Protein AF-A0A259S007-F1 (afdb_monomer_lite)

Foldseek 3Di:
D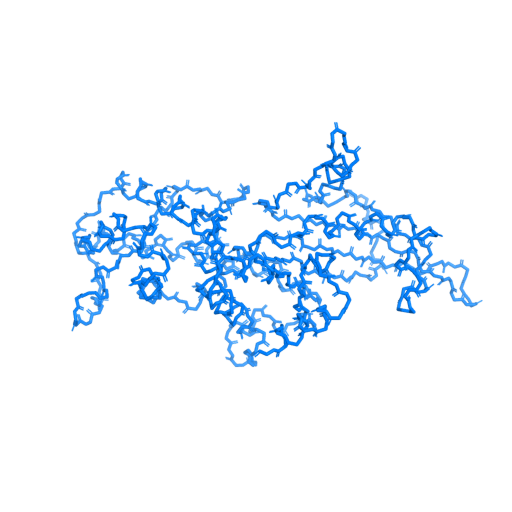PPDPPPPAAEAEEEEEEFQPLQRLVVLLVVQVCQQVVVPHPPCVPPVNVQFDHKDWDPPDPFARDSVQQVCQCPDVVHHGRDDDLAKGKTKIKTFTHDDPPDPGTHIHIYIYIYGYVLLLLLLLLLVDALLRVLVVVCVVCVDPPNCVLCVPLNVVLLPADQQAADDLVVLLVSLLVLLVSLVVCCDPPNNFGNRPPSCSVRVHDPRDRSPQGADRRNNLVVPPDDRPPDHPPRGNNNSNRVSSVCCSPPPSVVVLLVRQCPHQAYEYRYACVSQVNSHDVRNVRVVVSVCSSCVLVVDDPPDVSVVSNVHHHPYYHYDYHPCVVDDPVCSVVVVVVVVD

Structure (mmCIF, N/CA/C/O backbone):
data_AF-A0A259S007-F1
#
_entry.id   AF-A0A259S007-F1
#
loop_
_atom_site.group_PDB
_atom_site.id
_atom_site.type_symbol
_atom_site.label_atom_id
_atom_site.label_alt_id
_atom_site.label_comp_id
_atom_site.label_asym_id
_atom_site.label_entity_id
_atom_site.label_seq_id
_atom_site.pdbx_PDB_ins_code
_atom_site.Cartn_x
_atom_site.Cartn_y
_atom_site.Cartn_z
_atom_site.occupancy
_atom_site.B_iso_or_equiv
_atom_site.auth_seq_id
_atom_site.auth_comp_id
_atom_site.auth_asym_id
_atom_site.auth_atom_id
_atom_site.pdbx_PDB_model_num
ATOM 1 N N . MET A 1 1 ? -13.936 9.090 -33.745 1.00 35.69 1 MET A N 1
ATOM 2 C CA . MET A 1 1 ? -12.892 8.508 -32.873 1.00 35.69 1 MET A CA 1
ATOM 3 C C . MET A 1 1 ? -11.961 7.694 -33.750 1.00 35.69 1 MET A C 1
ATOM 5 O O . MET A 1 1 ? -12.383 6.665 -34.260 1.00 35.69 1 MET A O 1
ATOM 9 N N . SER A 1 2 ? -10.751 8.191 -34.014 1.00 24.61 2 SER A N 1
ATOM 10 C CA . SER A 1 2 ? -9.738 7.420 -34.743 1.00 24.61 2 SER A CA 1
ATOM 11 C C . SER A 1 2 ? -9.446 6.127 -33.975 1.00 24.61 2 SER A C 1
ATOM 13 O O . SER A 1 2 ? -9.324 6.188 -32.748 1.00 24.61 2 SER A O 1
ATOM 15 N N . PRO A 1 3 ? -9.357 4.962 -34.637 1.00 29.16 3 PRO A N 1
ATOM 16 C CA . PRO A 1 3 ? -8.972 3.735 -33.955 1.00 29.16 3 PRO A CA 1
ATOM 17 C C . PRO A 1 3 ? -7.596 3.941 -33.310 1.00 29.16 3 PRO A C 1
ATOM 19 O O . PRO A 1 3 ? -6.678 4.454 -33.953 1.00 29.16 3 PRO A O 1
ATOM 22 N N . LEU A 1 4 ? -7.460 3.578 -32.029 1.00 37.53 4 LEU A N 1
ATOM 23 C CA . LEU A 1 4 ? -6.172 3.609 -31.333 1.00 37.53 4 LEU A CA 1
ATOM 24 C C . LEU A 1 4 ? -5.150 2.816 -32.178 1.00 37.53 4 LEU A C 1
ATOM 26 O O . LEU A 1 4 ? -5.458 1.680 -32.551 1.00 37.53 4 LEU A O 1
ATOM 30 N N . PRO A 1 5 ? -3.952 3.353 -32.481 1.00 43.72 5 PRO A N 1
ATOM 31 C CA . PRO A 1 5 ? -3.016 2.780 -33.464 1.00 43.72 5 PRO A CA 1
ATOM 32 C C . PRO A 1 5 ? -2.430 1.392 -33.119 1.00 43.72 5 PRO A C 1
ATOM 34 O O . PRO A 1 5 ? -1.509 0.919 -33.782 1.00 43.72 5 PRO A O 1
ATOM 37 N N . PHE A 1 6 ? -2.948 0.715 -32.092 1.00 48.47 6 PHE A N 1
ATOM 38 C CA . PHE A 1 6 ? -2.302 -0.409 -31.416 1.00 48.47 6 PHE A CA 1
ATOM 39 C C . PHE A 1 6 ? -3.171 -1.658 -31.276 1.00 48.47 6 PHE A C 1
ATOM 41 O O . PHE A 1 6 ? -2.803 -2.555 -30.522 1.00 48.47 6 PHE A O 1
ATOM 48 N N . ALA A 1 7 ? -4.273 -1.767 -32.025 1.00 46.22 7 ALA A N 1
ATOM 49 C CA . ALA A 1 7 ? -5.196 -2.908 -31.957 1.00 46.22 7 ALA A CA 1
ATOM 50 C C . ALA A 1 7 ? -4.529 -4.302 -32.118 1.00 46.22 7 ALA A C 1
ATOM 52 O O . ALA A 1 7 ? -5.131 -5.301 -31.742 1.00 46.22 7 ALA A O 1
ATOM 53 N N . ASN A 1 8 ? -3.277 -4.376 -32.603 1.00 55.75 8 ASN A N 1
ATOM 54 C CA . ASN A 1 8 ? -2.533 -5.624 -32.825 1.00 55.75 8 ASN A CA 1
ATOM 55 C C . ASN A 1 8 ? -1.243 -5.800 -31.985 1.00 55.75 8 ASN A C 1
ATOM 57 O O . ASN A 1 8 ? -0.541 -6.801 -32.162 1.00 55.75 8 ASN A O 1
ATOM 61 N N . ALA A 1 9 ? -0.870 -4.866 -31.099 1.00 71.81 9 ALA A N 1
ATOM 62 C CA . ALA A 1 9 ? 0.340 -5.017 -30.279 1.00 71.81 9 ALA A CA 1
ATOM 63 C C . ALA A 1 9 ? 0.037 -5.800 -28.990 1.00 71.81 9 ALA A C 1
ATOM 65 O O . ALA A 1 9 ? -0.874 -5.461 -28.243 1.00 71.81 9 ALA A O 1
ATOM 66 N N . LYS A 1 10 ? 0.813 -6.857 -28.706 1.00 87.00 10 LYS A N 1
ATOM 67 C CA . LYS A 1 10 ? 0.650 -7.630 -27.464 1.00 87.00 10 LYS A CA 1
ATOM 68 C C . LYS A 1 10 ? 1.147 -6.802 -26.276 1.00 87.00 10 LYS A C 1
ATOM 70 O O . LYS A 1 10 ? 2.338 -6.481 -26.226 1.00 87.00 10 LYS A O 1
ATOM 75 N N . THR A 1 11 ? 0.242 -6.525 -25.345 1.00 90.19 11 THR A N 1
ATOM 76 C CA . THR A 1 11 ? 0.510 -5.814 -24.091 1.00 90.19 11 THR A CA 1
ATOM 77 C C . THR A 1 11 ? 0.786 -6.798 -22.959 1.00 90.19 11 THR A C 1
ATOM 79 O O . THR A 1 11 ? 0.071 -7.791 -22.829 1.00 90.19 11 THR A O 1
ATOM 82 N N . THR A 1 12 ? 1.812 -6.511 -22.161 1.00 91.75 12 THR A N 1
ATOM 83 C CA . THR A 1 12 ? 2.094 -7.162 -20.879 1.00 91.75 12 THR A CA 1
ATOM 84 C C . THR A 1 12 ? 1.902 -6.133 -19.770 1.00 91.75 12 THR A C 1
ATOM 86 O O . THR A 1 12 ? 2.540 -5.081 -19.801 1.00 91.75 12 THR A O 1
ATOM 89 N N . ARG A 1 13 ? 1.044 -6.432 -18.795 1.00 92.31 13 ARG A N 1
ATOM 90 C CA . ARG A 1 13 ? 0.733 -5.552 -17.662 1.00 92.31 13 ARG A CA 1
ATOM 91 C C . ARG A 1 13 ? 1.416 -6.045 -16.399 1.00 92.31 13 ARG A C 1
ATOM 93 O O . ARG A 1 13 ? 1.216 -7.188 -15.999 1.00 92.31 13 ARG A O 1
ATOM 100 N N . ILE A 1 14 ? 2.211 -5.195 -15.771 1.00 94.19 14 ILE A N 1
ATOM 101 C CA . ILE A 1 14 ? 2.992 -5.532 -14.584 1.00 94.19 14 ILE A CA 1
ATOM 102 C C . ILE A 1 14 ? 2.588 -4.572 -13.475 1.00 94.19 14 ILE A C 1
ATOM 104 O O . ILE A 1 14 ? 2.799 -3.371 -13.605 1.00 94.19 14 ILE A O 1
ATOM 108 N N . GLY A 1 15 ? 2.008 -5.088 -12.395 1.00 93.56 15 GLY A N 1
ATOM 109 C CA . GLY A 1 15 ? 1.787 -4.292 -11.193 1.00 93.56 15 GLY A CA 1
ATOM 110 C C . GLY A 1 15 ? 3.119 -4.036 -10.509 1.00 93.56 15 GLY A C 1
ATOM 111 O O . GLY A 1 15 ? 3.911 -4.963 -10.343 1.00 93.56 15 GLY A O 1
ATOM 112 N N . ILE A 1 16 ? 3.375 -2.794 -10.122 1.00 94.62 16 ILE A N 1
ATOM 113 C CA . ILE A 1 16 ? 4.522 -2.416 -9.308 1.00 94.62 16 ILE A CA 1
ATOM 114 C C . ILE A 1 16 ? 3.991 -1.733 -8.060 1.00 94.62 16 ILE A C 1
ATOM 116 O O . ILE A 1 16 ? 3.262 -0.743 -8.108 1.00 94.62 16 ILE A O 1
ATOM 120 N N . THR A 1 17 ? 4.377 -2.286 -6.924 1.00 92.12 17 THR A N 1
ATOM 121 C CA . THR A 1 17 ? 4.012 -1.788 -5.606 1.00 92.12 17 THR A CA 1
ATOM 122 C C . THR A 1 17 ? 5.196 -1.946 -4.665 1.00 92.12 17 THR A C 1
ATOM 124 O O . THR A 1 17 ? 6.174 -2.613 -5.007 1.00 92.12 17 THR A O 1
ATOM 127 N N . GLY A 1 18 ? 5.140 -1.339 -3.487 1.00 86.50 18 GLY A N 1
ATOM 128 C CA . GLY A 1 18 ? 6.182 -1.542 -2.493 1.00 86.50 18 GLY A CA 1
ATOM 129 C C . GLY A 1 18 ? 5.757 -1.130 -1.098 1.00 86.50 18 GLY A C 1
ATOM 130 O O . GLY A 1 18 ? 5.023 -0.157 -0.941 1.00 86.50 18 GLY A O 1
ATOM 131 N N . LEU A 1 19 ? 6.229 -1.876 -0.104 1.00 78.44 19 LEU A N 1
ATOM 132 C CA . LEU A 1 19 ? 6.028 -1.558 1.307 1.00 78.44 19 LEU A CA 1
ATOM 133 C C . LEU A 1 19 ? 7.038 -0.478 1.726 1.00 78.44 19 LEU A C 1
ATOM 135 O O . LEU A 1 19 ? 8.194 -0.538 1.316 1.00 78.44 19 LEU A O 1
ATOM 139 N N . SER A 1 20 ? 6.610 0.505 2.521 1.00 63.34 20 SER A N 1
ATOM 140 C CA . SER A 1 20 ? 7.494 1.452 3.230 1.00 63.34 20 SER A CA 1
ATOM 141 C C . SER A 1 20 ? 8.579 2.129 2.368 1.00 63.34 20 SER A C 1
ATOM 143 O O . SER A 1 20 ? 9.763 1.857 2.519 1.00 63.34 20 SER A O 1
ATOM 145 N N . GLN A 1 21 ? 8.199 3.037 1.458 1.00 74.69 21 GLN A N 1
ATOM 146 C CA . GLN A 1 21 ? 9.155 3.845 0.664 1.00 74.69 21 GLN A CA 1
ATOM 147 C C . GLN A 1 21 ? 10.252 3.025 -0.064 1.00 74.69 21 GLN A C 1
ATOM 149 O O . GLN A 1 21 ? 11.406 3.452 -0.187 1.00 74.69 21 GLN A O 1
ATOM 154 N N . ALA A 1 22 ? 9.889 1.866 -0.619 1.00 82.19 22 ALA A N 1
ATOM 155 C CA . ALA A 1 22 ? 10.806 0.954 -1.314 1.00 82.19 22 ALA A CA 1
ATOM 156 C C . ALA A 1 22 ? 11.361 1.456 -2.673 1.00 82.19 22 ALA A C 1
ATOM 158 O O . ALA A 1 22 ? 11.805 0.664 -3.495 1.00 82.19 22 ALA A O 1
ATOM 159 N N . GLY A 1 23 ? 11.328 2.761 -2.969 1.00 88.62 23 GLY A N 1
ATOM 160 C CA . GLY A 1 23 ? 11.978 3.317 -4.169 1.00 88.62 23 GLY A CA 1
ATOM 161 C C . GLY A 1 23 ? 11.265 3.034 -5.499 1.00 88.62 23 GLY A C 1
ATOM 162 O O . GLY A 1 23 ? 11.887 3.042 -6.560 1.00 88.62 23 GLY A O 1
ATOM 163 N N . LYS A 1 24 ? 9.952 2.804 -5.465 1.00 93.31 24 LYS A N 1
ATOM 164 C CA . LYS A 1 24 ? 9.125 2.485 -6.638 1.00 93.31 24 LYS A CA 1
ATOM 165 C C . LYS A 1 24 ? 9.189 3.531 -7.760 1.00 93.31 24 LYS A C 1
ATOM 167 O O . LYS A 1 24 ? 9.463 3.168 -8.902 1.00 93.31 24 LYS A O 1
ATOM 172 N N . SER A 1 25 ? 9.017 4.815 -7.438 1.00 92.81 25 SER A N 1
ATOM 173 C CA . SER A 1 25 ? 9.115 5.914 -8.413 1.00 92.81 25 SER A CA 1
ATOM 174 C C . SER A 1 25 ? 10.495 5.963 -9.077 1.00 92.81 25 SER A C 1
ATOM 176 O O . SER A 1 25 ? 10.600 6.155 -10.289 1.00 92.81 25 SER A O 1
ATOM 178 N N . THR A 1 26 ? 11.558 5.716 -8.304 1.00 93.44 26 THR A N 1
ATOM 179 C CA . THR A 1 26 ? 12.937 5.631 -8.805 1.00 93.44 26 THR A CA 1
ATOM 180 C C . THR A 1 26 ? 13.111 4.451 -9.758 1.00 93.44 26 THR A C 1
ATOM 182 O O . THR A 1 26 ? 13.681 4.618 -10.836 1.00 93.44 26 THR A O 1
ATOM 185 N N . LEU A 1 27 ? 12.588 3.271 -9.406 1.00 93.69 27 LEU A N 1
ATOM 186 C CA . LEU A 1 27 ? 12.652 2.081 -10.256 1.00 93.69 27 LEU A CA 1
ATOM 187 C C . LEU A 1 27 ? 11.966 2.320 -11.605 1.00 93.69 27 LEU A C 1
ATOM 189 O O . LEU A 1 27 ? 12.559 2.046 -12.646 1.00 93.69 27 LEU A O 1
ATOM 193 N N . ILE A 1 28 ? 10.737 2.843 -11.598 1.00 94.75 28 ILE A N 1
ATOM 194 C CA . ILE A 1 28 ? 9.964 3.075 -12.826 1.00 94.75 28 ILE A CA 1
ATOM 195 C C . ILE A 1 28 ? 10.655 4.119 -13.705 1.00 94.75 28 ILE A C 1
ATOM 197 O O . ILE A 1 28 ? 10.856 3.872 -14.894 1.00 94.75 28 ILE A O 1
ATOM 201 N N . THR A 1 29 ? 11.100 5.232 -13.113 1.00 95.06 29 THR A N 1
ATOM 202 C CA . THR A 1 29 ? 11.891 6.260 -13.810 1.00 95.06 29 THR A CA 1
ATOM 203 C C . THR A 1 29 ? 13.138 5.654 -14.459 1.00 95.06 29 THR A C 1
ATOM 205 O O . THR A 1 29 ? 13.400 5.885 -15.639 1.00 95.06 29 THR A O 1
ATOM 208 N N . SER A 1 30 ? 13.878 4.822 -13.722 1.00 92.06 30 SER A N 1
ATOM 209 C CA . SER A 1 30 ? 15.082 4.152 -14.222 1.00 92.06 30 SER A CA 1
ATOM 210 C C . SER A 1 30 ? 14.779 3.183 -15.372 1.00 92.06 30 SER A C 1
ATOM 212 O O . SER A 1 30 ? 15.465 3.213 -16.394 1.00 92.06 30 SER A O 1
ATOM 214 N N . ILE A 1 31 ? 13.718 2.371 -15.264 1.00 92.44 31 ILE A N 1
ATOM 215 C CA . ILE A 1 31 ? 13.294 1.446 -16.328 1.00 92.44 31 ILE A CA 1
ATOM 216 C C . ILE A 1 31 ? 12.953 2.212 -17.608 1.00 92.44 31 ILE A C 1
ATOM 218 O O . ILE A 1 31 ? 13.434 1.840 -18.680 1.00 92.44 31 ILE A O 1
ATOM 222 N N . ILE A 1 32 ? 12.155 3.281 -17.507 1.00 93.12 32 ILE A N 1
ATOM 223 C CA . ILE A 1 32 ? 11.801 4.119 -18.661 1.00 93.12 32 ILE A CA 1
ATOM 224 C C . ILE A 1 32 ? 13.078 4.683 -19.289 1.00 93.12 32 ILE A C 1
ATOM 226 O O . ILE A 1 32 ? 13.319 4.462 -20.476 1.00 93.12 32 ILE A O 1
ATOM 230 N N . ASN A 1 33 ? 13.948 5.299 -18.483 1.00 92.19 33 ASN A N 1
ATOM 231 C CA . ASN A 1 33 ? 15.194 5.894 -18.959 1.00 92.19 33 ASN A CA 1
ATOM 232 C C . ASN A 1 33 ? 16.110 4.871 -19.659 1.00 92.19 33 ASN A C 1
ATOM 234 O O . ASN A 1 33 ? 16.652 5.155 -20.729 1.00 92.19 33 ASN A O 1
ATOM 238 N N . HIS A 1 34 ? 16.269 3.667 -19.100 1.00 89.44 34 HIS A N 1
ATOM 239 C CA . HIS A 1 34 ? 17.082 2.607 -19.702 1.00 89.44 34 HIS A CA 1
ATOM 240 C C . HIS A 1 34 ? 16.497 2.076 -21.016 1.00 89.44 34 HIS A C 1
ATOM 242 O O . HIS A 1 34 ? 17.260 1.768 -21.934 1.00 89.44 34 HIS A O 1
ATOM 248 N N . LEU A 1 35 ? 15.170 1.963 -21.121 1.00 90.12 35 LEU A N 1
ATOM 249 C CA . LEU A 1 35 ? 14.499 1.482 -22.330 1.00 90.12 35 LEU A CA 1
ATOM 250 C C . LEU A 1 35 ? 14.484 2.537 -23.445 1.00 90.12 35 LEU A C 1
ATOM 252 O O . LEU A 1 35 ? 14.705 2.189 -24.607 1.00 90.12 35 LEU A O 1
ATOM 256 N N . GLU A 1 36 ? 14.294 3.817 -23.118 1.00 89.50 36 GLU A N 1
ATOM 257 C CA . GLU A 1 36 ? 14.408 4.911 -24.094 1.00 89.50 36 GLU A CA 1
ATOM 258 C C . GLU A 1 36 ? 15.845 5.056 -24.611 1.00 89.50 36 GLU A C 1
ATOM 260 O O . GLU A 1 36 ? 16.076 5.220 -25.812 1.00 89.50 36 GLU A O 1
ATOM 265 N N . ASN A 1 37 ? 16.830 4.865 -23.728 1.00 86.50 37 ASN A N 1
ATOM 266 C CA . ASN A 1 37 ? 18.257 4.895 -24.054 1.00 86.50 37 ASN A CA 1
ATOM 267 C C . ASN A 1 37 ? 18.836 3.507 -24.356 1.00 86.50 37 ASN A C 1
ATOM 269 O O . ASN A 1 37 ? 20.024 3.260 -24.142 1.00 86.50 37 ASN A O 1
ATOM 273 N N . ALA A 1 38 ? 18.010 2.616 -24.900 1.00 77.00 38 ALA A N 1
ATOM 274 C CA . ALA A 1 38 ? 18.297 1.210 -25.154 1.00 77.00 38 ALA A CA 1
ATOM 275 C C . ALA A 1 38 ? 19.716 0.899 -25.690 1.00 77.00 38 ALA A C 1
ATOM 277 O O . ALA A 1 38 ? 20.393 -0.014 -25.226 1.00 77.00 38 ALA A O 1
ATOM 278 N N . ARG A 1 39 ? 20.208 1.692 -26.648 1.00 69.75 39 ARG A N 1
ATOM 279 C CA . ARG A 1 39 ? 21.527 1.489 -27.282 1.00 69.75 39 ARG A CA 1
ATOM 280 C C . ARG A 1 39 ? 22.726 1.871 -26.406 1.00 69.75 39 ARG A C 1
ATOM 282 O O . ARG A 1 39 ? 23.853 1.536 -26.751 1.00 69.75 39 ARG A O 1
ATOM 289 N N . ARG A 1 40 ? 22.498 2.627 -25.333 1.00 70.31 40 ARG A N 1
ATOM 290 C CA . ARG A 1 40 ? 23.521 3.127 -24.399 1.00 70.31 40 ARG A CA 1
ATOM 291 C C . ARG A 1 40 ? 23.394 2.503 -23.007 1.00 70.31 40 ARG A C 1
ATOM 293 O O . ARG A 1 40 ? 24.340 2.565 -22.232 1.00 70.31 40 ARG A O 1
ATOM 300 N N . GLY A 1 41 ? 22.234 1.933 -22.681 1.00 64.94 41 GLY A N 1
ATOM 301 C CA . GLY A 1 41 ? 21.954 1.337 -21.380 1.00 64.94 41 GLY A CA 1
ATOM 302 C C . GLY A 1 41 ? 22.491 -0.090 -21.233 1.00 64.94 41 GLY A C 1
ATOM 303 O O . GLY A 1 41 ? 22.461 -0.883 -22.169 1.00 64.94 41 GLY A O 1
ATOM 304 N N . SER A 1 42 ? 22.903 -0.449 -20.016 1.00 70.12 42 SER A N 1
ATOM 305 C CA . SER A 1 42 ? 23.304 -1.817 -19.647 1.00 70.12 42 SER A CA 1
ATOM 306 C C . SER A 1 42 ? 22.142 -2.820 -19.651 1.00 70.12 42 SER A C 1
ATOM 308 O O . SER A 1 42 ? 22.367 -4.023 -19.748 1.00 70.12 42 SER A O 1
ATOM 310 N N . LEU A 1 43 ? 20.892 -2.348 -19.591 1.00 70.06 43 LEU A N 1
ATOM 311 C CA . LEU A 1 43 ? 19.700 -3.196 -19.493 1.00 70.06 43 LEU A CA 1
ATOM 312 C C . LEU A 1 43 ? 19.552 -4.173 -20.681 1.00 70.06 43 LEU A C 1
ATOM 314 O O . LEU A 1 43 ? 19.129 -5.307 -20.486 1.00 70.06 43 LEU A O 1
ATOM 318 N N . ILE A 1 44 ? 19.947 -3.775 -21.897 1.00 68.31 44 ILE A N 1
ATOM 319 C CA . ILE A 1 44 ? 19.868 -4.625 -23.108 1.00 68.31 44 ILE A CA 1
ATOM 320 C C . ILE A 1 44 ? 21.037 -5.606 -23.234 1.00 68.31 44 ILE A C 1
ATOM 322 O O . ILE A 1 44 ? 20.979 -6.542 -24.027 1.00 68.31 44 ILE A O 1
ATOM 326 N N . GLN A 1 45 ? 22.065 -5.474 -22.391 1.00 72.00 45 GLN A N 1
ATOM 327 C CA . GLN A 1 45 ? 23.107 -6.500 -22.277 1.00 72.00 45 GLN A CA 1
ATOM 328 C C . GLN A 1 45 ? 22.566 -7.783 -21.623 1.00 72.00 45 GLN A C 1
ATOM 330 O O . GLN A 1 45 ? 23.184 -8.839 -21.732 1.00 72.00 45 GLN A O 1
ATOM 335 N N . GLN A 1 46 ? 21.399 -7.717 -20.970 1.00 77.31 46 GLN A N 1
ATOM 336 C CA . GLN A 1 46 ? 20.703 -8.895 -20.467 1.00 77.31 46 GLN A CA 1
ATOM 337 C C . GLN A 1 46 ? 20.164 -9.726 -21.632 1.00 77.31 46 GLN A C 1
ATOM 339 O O . GLN A 1 46 ? 19.399 -9.229 -22.458 1.00 77.31 46 GLN A O 1
ATOM 344 N N . ALA A 1 47 ? 20.486 -11.022 -21.655 1.00 75.38 47 ALA A N 1
ATOM 345 C CA . ALA A 1 47 ? 20.103 -11.930 -22.741 1.00 75.38 47 ALA A CA 1
ATOM 346 C C . ALA A 1 47 ? 18.586 -11.967 -23.013 1.00 75.38 47 ALA A C 1
ATOM 348 O O . ALA A 1 47 ? 18.163 -12.204 -24.137 1.00 75.38 47 ALA A O 1
ATOM 349 N N . VAL A 1 48 ? 17.758 -11.701 -21.998 1.00 76.31 48 VAL A N 1
ATOM 350 C CA . VAL A 1 48 ? 16.288 -11.673 -22.118 1.00 76.31 48 VAL A CA 1
ATOM 351 C C . VAL A 1 48 ? 15.783 -10.445 -22.893 1.00 76.31 48 VAL A C 1
ATOM 353 O O . VAL A 1 48 ? 14.684 -10.474 -23.445 1.00 76.31 48 VAL A O 1
ATOM 356 N N . LEU A 1 49 ? 16.569 -9.368 -22.940 1.00 78.88 49 LEU A N 1
ATOM 357 C CA . LEU A 1 49 ? 16.227 -8.098 -23.586 1.00 78.88 49 LEU A CA 1
ATOM 358 C C . LEU A 1 49 ? 17.084 -7.811 -24.825 1.00 78.88 49 LEU A C 1
ATOM 360 O O . LEU A 1 49 ? 16.946 -6.739 -25.406 1.00 78.88 49 LEU A O 1
ATOM 364 N N . SER A 1 50 ? 17.921 -8.756 -25.258 1.00 76.44 50 SER A N 1
ATOM 365 C CA . SER A 1 50 ? 18.817 -8.598 -26.413 1.00 76.44 50 SER A CA 1
ATOM 366 C C . SER A 1 50 ? 18.072 -8.283 -27.715 1.00 76.44 50 SER A C 1
ATOM 368 O O . SER A 1 50 ? 18.583 -7.566 -28.572 1.00 76.44 50 SER A O 1
ATOM 370 N N . ASP A 1 51 ? 16.836 -8.768 -27.842 1.00 82.12 51 ASP A N 1
ATOM 371 C CA . ASP A 1 51 ? 15.974 -8.483 -28.984 1.00 82.12 51 ASP A CA 1
ATOM 372 C C . ASP A 1 51 ? 15.352 -7.076 -28.929 1.00 82.12 51 ASP A C 1
ATOM 374 O O . ASP A 1 51 ? 14.744 -6.648 -29.907 1.00 82.12 51 ASP A O 1
ATOM 378 N N . VAL A 1 52 ? 15.432 -6.340 -27.817 1.00 86.25 52 VAL A N 1
ATOM 379 C CA . VAL A 1 52 ? 14.858 -4.991 -27.708 1.00 86.25 52 VAL A CA 1
ATOM 380 C C . VAL A 1 52 ? 15.802 -3.986 -28.364 1.00 86.25 52 VAL A C 1
ATOM 382 O O . VAL A 1 52 ? 16.929 -3.785 -27.931 1.00 86.25 52 VAL A O 1
ATOM 385 N N . THR A 1 53 ? 15.323 -3.307 -29.407 1.00 85.56 53 THR A N 1
ATOM 386 C CA . THR A 1 53 ? 16.126 -2.329 -30.164 1.00 85.56 53 THR A CA 1
ATOM 387 C C . THR A 1 53 ? 15.878 -0.886 -29.734 1.00 85.56 53 THR A C 1
ATOM 389 O O . THR A 1 53 ? 16.775 -0.048 -29.842 1.00 85.56 53 THR A O 1
ATOM 392 N N . HIS A 1 54 ? 14.661 -0.585 -29.274 1.00 87.69 54 HIS A N 1
ATOM 393 C CA . HIS A 1 54 ? 14.249 0.741 -28.821 1.00 87.69 54 HIS A CA 1
ATOM 394 C C . HIS A 1 54 ? 12.993 0.643 -27.947 1.00 87.69 54 HIS A C 1
ATOM 396 O O . HIS A 1 54 ? 12.086 -0.129 -28.270 1.00 87.69 54 HIS A O 1
ATOM 402 N N . GLY A 1 55 ? 12.933 1.429 -26.873 1.00 90.94 55 GLY A N 1
ATOM 403 C CA . GLY A 1 55 ? 11.722 1.697 -26.104 1.00 90.94 55 GLY A CA 1
ATOM 404 C C . GLY A 1 55 ? 11.245 3.131 -26.320 1.00 90.94 55 GLY A C 1
ATOM 405 O O . GLY A 1 55 ? 12.062 4.039 -26.409 1.00 90.94 55 GLY A O 1
ATOM 406 N N . LEU A 1 56 ? 9.932 3.329 -26.395 1.00 92.19 56 LEU A N 1
ATOM 407 C CA . LEU A 1 56 ? 9.303 4.643 -26.488 1.00 92.19 56 LEU A CA 1
ATOM 408 C C . LEU A 1 56 ? 8.309 4.817 -25.342 1.00 92.19 56 LEU A C 1
ATOM 410 O O . LEU A 1 56 ? 7.317 4.085 -25.267 1.00 92.19 56 LEU A O 1
ATOM 414 N N . TRP A 1 57 ? 8.553 5.805 -24.484 1.00 92.50 57 TRP A N 1
ATOM 415 C CA . TRP A 1 57 ? 7.619 6.227 -23.446 1.00 92.50 57 TRP A CA 1
ATOM 416 C C . TRP A 1 57 ? 6.346 6.844 -24.054 1.00 92.50 57 TRP A C 1
ATOM 418 O O . TRP A 1 57 ? 6.407 7.704 -24.936 1.00 92.50 57 TRP A O 1
ATOM 428 N N . ARG A 1 58 ? 5.164 6.408 -23.599 1.00 91.69 58 ARG A N 1
ATOM 429 C CA . ARG A 1 58 ? 3.858 6.863 -24.101 1.00 91.69 58 ARG A CA 1
ATOM 430 C C . ARG A 1 58 ? 3.075 7.570 -22.997 1.00 91.69 58 ARG A C 1
ATOM 432 O O . ARG A 1 58 ? 2.725 6.968 -21.989 1.00 91.69 58 ARG A O 1
ATOM 439 N N . ARG A 1 59 ? 2.718 8.832 -23.246 1.00 90.31 59 ARG A N 1
ATOM 440 C CA . ARG A 1 59 ? 1.951 9.708 -22.334 1.00 90.31 59 ARG A CA 1
ATOM 441 C C . ARG A 1 59 ? 0.442 9.689 -22.599 1.00 90.31 59 ARG A C 1
ATOM 443 O O . ARG A 1 59 ? -0.273 10.597 -22.206 1.00 90.31 59 ARG A O 1
ATOM 450 N N . ASP A 1 60 ? -0.036 8.689 -23.333 1.00 87.06 60 ASP A N 1
ATOM 451 C CA . ASP A 1 60 ? -1.425 8.599 -23.799 1.00 87.06 60 ASP A CA 1
ATOM 452 C C . ASP A 1 60 ? -2.353 7.848 -22.826 1.00 87.06 60 ASP A C 1
ATOM 454 O O . ASP A 1 60 ? -3.506 7.564 -23.155 1.00 87.06 60 ASP A O 1
ATOM 458 N N . ALA A 1 61 ? -1.863 7.508 -21.630 1.00 83.00 61 ALA A N 1
ATOM 459 C CA . ALA A 1 61 ? -2.676 6.950 -20.558 1.00 83.00 61 ALA A CA 1
ATOM 460 C C . ALA A 1 61 ? -3.356 8.079 -19.751 1.00 83.00 61 ALA A C 1
ATOM 462 O O . ALA A 1 61 ? -2.713 9.095 -19.501 1.00 83.00 61 ALA A O 1
ATOM 463 N N . PRO A 1 62 ? -4.612 7.906 -19.292 1.00 80.62 62 PRO A N 1
ATOM 464 C CA . PRO A 1 62 ? -5.318 8.935 -18.517 1.00 80.62 62 PRO A CA 1
ATOM 465 C C . PRO A 1 62 ? -4.605 9.314 -17.209 1.00 80.62 62 PRO A C 1
ATOM 467 O O . PRO A 1 62 ? -4.597 10.478 -16.835 1.00 80.62 62 PRO A O 1
ATOM 470 N N . HIS A 1 63 ? -3.961 8.339 -16.558 1.00 89.19 63 HIS A N 1
ATOM 471 C CA . HIS A 1 63 ? -3.112 8.528 -15.377 1.00 89.19 63 HIS A CA 1
ATOM 472 C C . HIS A 1 63 ? -1.673 8.138 -15.730 1.00 89.19 63 HIS A C 1
ATOM 474 O O . HIS A 1 63 ? -1.161 7.131 -15.248 1.00 89.19 63 HIS A O 1
ATOM 480 N N . ALA A 1 64 ? -1.048 8.844 -16.674 1.00 93.12 64 ALA A N 1
ATOM 481 C CA . ALA A 1 64 ? 0.328 8.550 -17.074 1.00 93.12 64 ALA A CA 1
ATOM 482 C C . ALA A 1 64 ? 1.311 8.817 -15.917 1.00 93.12 64 ALA A C 1
ATOM 484 O O . ALA A 1 64 ? 1.204 9.835 -15.240 1.00 93.12 64 ALA A O 1
ATOM 485 N N . PHE A 1 65 ? 2.272 7.913 -15.700 1.00 95.00 65 PHE A N 1
ATOM 486 C CA . PHE A 1 65 ? 3.334 8.110 -14.704 1.00 95.00 65 PHE A CA 1
ATOM 487 C C . PHE A 1 65 ? 4.192 9.339 -15.052 1.00 95.00 65 PHE A C 1
ATOM 489 O O . PHE A 1 65 ? 4.572 9.529 -16.209 1.00 95.00 65 PHE A O 1
ATOM 496 N N . ASP A 1 66 ? 4.526 10.167 -14.063 1.00 93.56 66 ASP A N 1
ATOM 497 C CA . ASP A 1 66 ? 5.273 11.410 -14.281 1.00 93.56 66 ASP A CA 1
ATOM 498 C C . ASP A 1 66 ? 6.790 11.167 -14.351 1.00 93.56 66 ASP A C 1
ATOM 500 O O . ASP A 1 66 ? 7.555 11.406 -13.413 1.00 93.56 66 ASP A O 1
ATOM 504 N N . TYR A 1 67 ? 7.224 10.644 -15.499 1.00 94.50 67 TYR A N 1
ATOM 505 C CA . TYR A 1 67 ? 8.637 10.411 -15.790 1.00 94.50 67 TYR A CA 1
ATOM 506 C C . TYR A 1 67 ? 9.475 11.696 -15.737 1.00 94.50 67 TYR A C 1
ATOM 508 O O . TYR A 1 67 ? 10.614 11.656 -15.271 1.00 94.50 67 TYR A O 1
ATOM 516 N N . ASP A 1 68 ? 8.928 12.829 -16.188 1.00 93.81 68 ASP A N 1
ATOM 517 C CA . ASP A 1 68 ? 9.686 14.079 -16.273 1.00 93.81 68 ASP A CA 1
ATOM 518 C C . ASP A 1 68 ? 10.000 14.626 -14.886 1.00 93.81 68 ASP A C 1
ATOM 520 O O . ASP A 1 68 ? 11.140 15.019 -14.642 1.00 93.81 68 ASP A O 1
ATOM 524 N N . ALA A 1 69 ? 9.039 14.587 -13.957 1.00 93.69 69 ALA A N 1
ATOM 525 C CA . ALA A 1 69 ? 9.293 14.962 -12.569 1.00 93.69 69 ALA A CA 1
ATOM 526 C C . ALA A 1 69 ? 10.354 14.056 -11.923 1.00 93.69 69 ALA A C 1
ATOM 528 O O . ALA A 1 69 ? 11.251 14.542 -11.228 1.00 93.69 69 ALA A O 1
ATOM 529 N N . GLY A 1 70 ? 10.304 12.745 -12.191 1.00 94.44 70 GLY A N 1
ATOM 530 C CA . GLY A 1 70 ? 11.319 11.797 -11.726 1.00 94.44 70 GLY A CA 1
ATOM 531 C C . GLY A 1 70 ? 12.714 12.108 -12.278 1.00 94.44 70 GLY A C 1
ATOM 532 O O . GLY A 1 70 ? 13.691 12.147 -11.528 1.00 94.44 70 GLY A O 1
ATOM 533 N N . LEU A 1 71 ? 12.813 12.388 -13.579 1.00 94.56 71 LEU A N 1
ATOM 534 C CA . LEU A 1 71 ? 14.069 12.761 -14.224 1.00 94.56 71 LEU A CA 1
ATOM 535 C C . LEU A 1 71 ? 14.590 14.111 -13.711 1.00 94.56 71 LEU A C 1
ATOM 537 O O . LEU A 1 71 ? 15.787 14.246 -13.454 1.00 94.56 71 LEU A O 1
ATOM 541 N N . GLN A 1 72 ? 13.710 15.097 -13.525 1.00 96.06 72 GLN A N 1
ATOM 542 C CA . GLN A 1 72 ? 14.059 16.412 -12.993 1.00 96.06 72 GLN A CA 1
ATOM 543 C C . GLN A 1 72 ? 14.625 16.305 -11.575 1.00 96.06 72 GLN A C 1
ATOM 545 O O . GLN A 1 72 ? 15.649 16.920 -11.295 1.00 96.06 72 GLN A O 1
ATOM 550 N N . ALA A 1 73 ? 14.016 15.495 -10.703 1.00 94.94 73 ALA A N 1
ATOM 551 C CA . ALA A 1 73 ? 14.512 15.265 -9.346 1.00 94.94 73 ALA A CA 1
ATOM 552 C C . ALA A 1 73 ? 15.948 14.706 -9.349 1.00 94.94 73 ALA A C 1
ATOM 554 O O . ALA A 1 73 ? 16.844 15.243 -8.693 1.00 94.94 73 ALA A O 1
ATOM 555 N N . LEU A 1 74 ? 16.188 13.683 -10.175 1.00 94.44 74 LEU A N 1
ATOM 556 C CA . LEU A 1 74 ? 17.486 13.010 -10.283 1.00 94.44 74 LEU A CA 1
ATOM 557 C C . LEU A 1 74 ? 18.565 13.854 -10.980 1.00 94.44 74 LEU A C 1
ATOM 559 O O . LEU A 1 74 ? 19.753 13.628 -10.760 1.00 94.44 74 LEU A O 1
ATOM 563 N N . THR A 1 75 ? 18.175 14.810 -11.827 1.00 94.69 75 THR A N 1
ATOM 564 C CA . THR A 1 75 ? 19.103 15.694 -12.561 1.00 94.69 75 THR A CA 1
ATOM 565 C C . THR A 1 75 ? 19.248 17.084 -11.937 1.00 94.69 75 THR A C 1
ATOM 567 O O . THR A 1 75 ? 20.054 17.891 -12.412 1.00 94.69 75 THR A O 1
ATOM 570 N N . HIS A 1 76 ? 18.511 17.364 -10.856 1.00 96.75 76 HIS A N 1
ATOM 571 C CA . HIS A 1 76 ? 1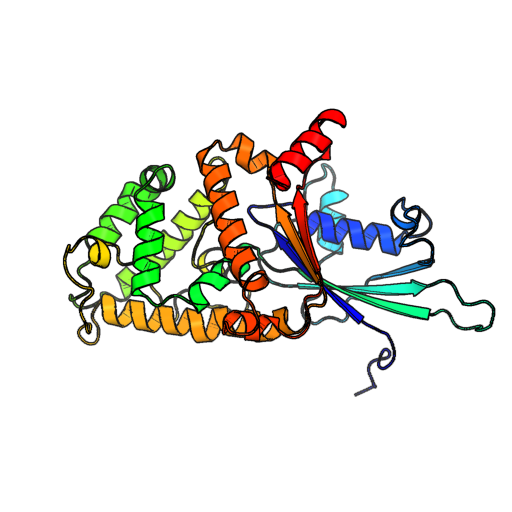8.609 18.601 -10.090 1.00 96.75 76 HIS A CA 1
ATOM 572 C C . HIS A 1 76 ? 20.009 18.789 -9.474 1.00 96.75 76 HIS A C 1
ATOM 574 O O . HIS A 1 76 ? 20.814 17.860 -9.379 1.00 96.75 76 HIS A O 1
ATOM 580 N N . ARG A 1 77 ? 20.320 20.017 -9.042 1.00 95.44 77 ARG A N 1
ATOM 581 C CA . ARG A 1 77 ? 21.576 20.363 -8.362 1.00 95.44 77 ARG A CA 1
ATOM 582 C C . ARG A 1 77 ? 21.279 21.075 -7.034 1.00 95.44 77 ARG A C 1
ATOM 584 O O . ARG A 1 77 ? 20.920 22.249 -7.074 1.00 95.44 77 ARG A O 1
ATOM 591 N N . PRO A 1 78 ? 21.434 20.411 -5.873 1.00 93.88 78 PRO A N 1
ATOM 592 C CA . PRO A 1 78 ? 21.824 19.004 -5.691 1.00 93.88 78 PRO A CA 1
ATOM 593 C C . PRO A 1 78 ? 20.712 18.026 -6.127 1.00 93.88 78 PRO A C 1
ATOM 595 O O . PRO A 1 78 ? 19.540 18.402 -6.064 1.00 93.88 78 PRO A O 1
ATOM 598 N N . PRO A 1 79 ? 21.043 16.797 -6.566 1.00 94.81 79 PRO A N 1
ATOM 599 C CA . PRO A 1 79 ? 20.032 15.811 -6.940 1.00 94.81 79 PRO A CA 1
ATOM 600 C C . PRO A 1 79 ? 19.258 15.341 -5.707 1.00 94.81 79 PRO A C 1
ATOM 602 O O . PRO A 1 79 ? 19.797 15.308 -4.598 1.00 94.81 79 PRO A O 1
ATOM 605 N N . TYR A 1 80 ? 18.003 14.952 -5.904 1.00 94.06 80 TYR A N 1
ATOM 606 C CA . TYR A 1 80 ? 17.164 14.370 -4.859 1.00 94.06 80 TYR A CA 1
ATOM 607 C C . TYR A 1 80 ? 16.305 13.231 -5.416 1.00 94.06 80 TYR A C 1
ATOM 609 O O . TYR A 1 80 ? 16.119 13.094 -6.626 1.00 94.06 80 TYR A O 1
ATOM 617 N N . TRP A 1 81 ? 15.804 12.370 -4.530 1.00 92.31 81 TRP A N 1
ATOM 618 C CA . TRP A 1 81 ? 14.975 11.238 -4.941 1.00 92.31 81 TRP A CA 1
ATOM 619 C C . TRP A 1 81 ? 13.577 11.693 -5.389 1.00 92.31 81 TRP A C 1
ATOM 621 O O . TRP A 1 81 ? 13.005 12.582 -4.754 1.00 92.31 81 TRP A O 1
ATOM 631 N N . PRO A 1 82 ? 12.997 11.077 -6.439 1.00 91.94 82 PRO A N 1
ATOM 632 C CA . PRO A 1 82 ? 11.626 11.350 -6.856 1.00 91.94 82 PRO A CA 1
ATOM 633 C C . PRO A 1 82 ? 10.624 11.196 -5.709 1.00 91.94 82 PRO A C 1
ATOM 635 O O . PRO A 1 82 ? 10.782 10.334 -4.840 1.00 91.94 82 PRO A O 1
ATOM 638 N N . ALA A 1 83 ? 9.559 11.998 -5.744 1.00 87.75 83 ALA A N 1
ATOM 639 C CA . ALA A 1 83 ? 8.491 11.921 -4.756 1.00 87.75 83 ALA A CA 1
ATOM 640 C C . ALA A 1 83 ? 7.856 10.517 -4.711 1.00 87.75 83 ALA A C 1
ATOM 642 O O . ALA A 1 83 ? 7.750 9.806 -5.719 1.00 87.75 83 ALA A O 1
ATOM 643 N N . SER A 1 84 ? 7.426 10.115 -3.514 1.00 85.75 84 SER A N 1
ATOM 644 C CA . SER A 1 84 ? 6.717 8.849 -3.325 1.00 85.75 84 SER A CA 1
ATOM 645 C C . SER A 1 84 ? 5.361 8.877 -4.026 1.00 85.75 84 SER A C 1
ATOM 647 O O . SER A 1 84 ? 4.657 9.882 -3.983 1.00 85.75 84 SER A O 1
ATOM 649 N N . THR A 1 85 ? 4.979 7.751 -4.624 1.00 82.31 85 THR A N 1
ATOM 650 C CA . THR A 1 85 ? 3.661 7.562 -5.232 1.00 82.31 85 THR A CA 1
ATOM 651 C C . THR A 1 85 ? 2.542 7.765 -4.202 1.00 82.31 85 THR A C 1
ATOM 653 O O . THR A 1 85 ? 2.482 7.033 -3.212 1.00 82.31 85 THR A O 1
ATOM 656 N N . THR A 1 86 ? 1.642 8.717 -4.449 1.00 84.81 86 THR A N 1
ATOM 657 C CA . THR A 1 86 ? 0.466 9.003 -3.601 1.00 84.81 86 THR A CA 1
ATOM 658 C C . THR A 1 86 ? -0.852 8.501 -4.191 1.00 84.81 86 THR A C 1
ATOM 660 O O . THR A 1 86 ? -1.833 8.366 -3.464 1.00 84.81 86 THR A O 1
ATOM 663 N N . ASP A 1 87 ? -0.867 8.200 -5.488 1.00 90.31 87 ASP A N 1
ATOM 664 C CA . ASP A 1 87 ? -2.015 7.700 -6.243 1.00 90.31 87 ASP A CA 1
ATOM 665 C C . ASP A 1 87 ? -1.536 6.703 -7.309 1.00 90.31 87 ASP A C 1
ATOM 667 O O . ASP A 1 87 ? -0.336 6.550 -7.531 1.00 90.31 87 ASP A O 1
ATOM 671 N N . TRP A 1 88 ? -2.441 5.997 -7.970 1.00 92.25 88 TRP A N 1
ATOM 672 C CA . TRP A 1 88 ? -2.069 5.064 -9.021 1.00 92.25 88 TRP A CA 1
ATOM 673 C C . TRP A 1 88 ? -1.714 5.777 -10.336 1.00 92.25 88 TRP A C 1
ATOM 675 O O . TRP A 1 88 ? -2.262 6.821 -10.685 1.00 92.25 88 TRP A O 1
ATOM 685 N N . SER A 1 89 ? -0.799 5.189 -11.103 1.00 93.50 89 SER A N 1
ATOM 686 C CA . SER A 1 89 ? -0.438 5.656 -12.438 1.00 93.50 89 SER A CA 1
ATOM 687 C C . SER A 1 89 ? -0.011 4.502 -13.348 1.00 93.50 89 SER A C 1
ATOM 689 O O . SER A 1 89 ? 0.180 3.363 -12.921 1.00 93.50 89 SER A O 1
ATOM 691 N N . ILE A 1 90 ? 0.082 4.767 -14.648 1.00 94.38 90 ILE A N 1
ATOM 692 C CA . ILE A 1 90 ? 0.456 3.795 -15.669 1.00 94.38 90 ILE A CA 1
ATOM 693 C C . ILE A 1 90 ? 1.660 4.323 -16.427 1.00 94.38 90 ILE A C 1
ATOM 695 O O . ILE A 1 90 ? 1.606 5.353 -17.100 1.00 94.38 90 ILE A O 1
ATOM 699 N N . ALA A 1 91 ? 2.730 3.544 -16.384 1.00 95.56 91 ALA A N 1
ATOM 700 C CA . ALA A 1 91 ? 3.890 3.715 -17.221 1.00 95.56 91 ALA A CA 1
ATOM 701 C C . ALA A 1 91 ? 3.801 2.819 -18.462 1.00 95.56 91 ALA A C 1
ATOM 703 O O . ALA A 1 91 ? 4.023 1.612 -18.381 1.00 95.56 91 ALA A O 1
ATOM 704 N N . ARG A 1 92 ? 3.453 3.394 -19.621 1.00 95.56 92 ARG A N 1
ATOM 705 C CA . ARG A 1 92 ? 3.310 2.651 -20.882 1.00 95.56 92 ARG A CA 1
ATOM 706 C C . ARG A 1 92 ? 4.540 2.848 -21.765 1.00 95.56 92 ARG A C 1
ATOM 708 O O . ARG A 1 92 ? 4.838 3.963 -22.183 1.00 95.56 92 ARG A O 1
ATOM 715 N N . ILE A 1 93 ? 5.212 1.751 -22.103 1.00 94.38 93 ILE A N 1
ATOM 716 C CA . ILE A 1 93 ? 6.389 1.740 -22.975 1.00 94.38 93 ILE A CA 1
ATOM 717 C C . ILE A 1 93 ? 6.116 0.851 -24.189 1.00 94.38 93 ILE A C 1
ATOM 719 O O . ILE A 1 93 ? 5.811 -0.337 -24.052 1.00 94.38 93 ILE A O 1
ATOM 723 N N . GLU A 1 94 ? 6.243 1.412 -25.392 1.00 94.12 94 GLU A N 1
ATOM 724 C CA . GLU A 1 94 ? 6.266 0.636 -26.632 1.00 94.12 94 GLU A CA 1
ATOM 725 C C . GLU A 1 94 ? 7.689 0.136 -26.890 1.00 94.12 94 GLU A C 1
ATOM 727 O O . GLU A 1 94 ? 8.615 0.920 -27.069 1.00 94.12 94 GLU A O 1
ATOM 732 N N . LEU A 1 95 ? 7.860 -1.180 -26.946 1.00 91.62 95 LEU A N 1
ATOM 733 C CA . LEU A 1 95 ? 9.109 -1.834 -27.298 1.00 91.62 95 LEU A CA 1
ATOM 734 C C . LEU A 1 95 ? 9.114 -2.223 -28.773 1.00 91.62 95 LEU A C 1
ATOM 736 O O . LEU A 1 95 ? 8.243 -2.959 -29.251 1.00 91.62 95 LEU A O 1
ATOM 740 N N . THR A 1 96 ? 10.153 -1.786 -29.472 1.00 90.38 96 THR A N 1
ATOM 741 C CA . THR A 1 96 ? 10.489 -2.238 -30.819 1.00 90.38 96 THR A CA 1
ATOM 742 C C . THR A 1 96 ? 11.498 -3.372 -30.711 1.00 90.38 96 THR A C 1
ATOM 744 O O . THR A 1 96 ? 12.635 -3.172 -30.284 1.00 90.38 96 THR A O 1
ATOM 747 N N . MET A 1 97 ? 11.086 -4.571 -31.108 1.00 86.88 97 MET A N 1
ATOM 748 C CA . MET A 1 97 ? 11.942 -5.753 -31.127 1.00 86.88 97 MET A CA 1
ATOM 749 C C . MET A 1 97 ? 12.689 -5.861 -32.462 1.00 86.88 97 MET A C 1
ATOM 751 O O . MET A 1 97 ? 12.202 -5.388 -33.497 1.00 86.88 97 MET A O 1
ATOM 755 N N . ALA A 1 98 ? 13.827 -6.550 -32.452 1.00 82.25 98 ALA A N 1
ATOM 756 C CA . ALA A 1 98 ? 14.573 -6.927 -33.636 1.00 82.25 98 ALA A CA 1
ATOM 757 C C . ALA A 1 98 ? 13.653 -7.652 -34.628 1.00 82.25 98 ALA A C 1
ATOM 759 O O . ALA A 1 98 ? 12.773 -8.442 -34.264 1.00 82.25 98 ALA A O 1
ATOM 760 N N . ARG A 1 99 ? 13.818 -7.329 -35.912 1.00 79.50 99 ARG A N 1
ATOM 761 C CA . ARG A 1 99 ? 13.047 -7.970 -36.978 1.00 79.50 99 ARG A CA 1
ATOM 762 C C . ARG A 1 99 ? 13.456 -9.435 -37.101 1.00 79.50 99 ARG A C 1
ATOM 764 O O . ARG A 1 99 ? 14.631 -9.766 -36.967 1.00 79.50 99 ARG A O 1
ATOM 771 N N . SER A 1 100 ? 12.495 -10.299 -37.415 1.00 75.19 100 SER A N 1
ATOM 772 C CA . SER A 1 100 ? 12.836 -11.657 -37.834 1.00 75.19 100 SER A CA 1
ATOM 773 C C . SER A 1 100 ? 13.381 -11.643 -39.262 1.00 75.19 100 SER A C 1
ATOM 775 O O . SER A 1 100 ? 13.021 -10.767 -40.047 1.00 75.19 100 SER A O 1
ATOM 777 N N . TRP A 1 101 ? 14.224 -12.615 -39.611 1.00 74.75 101 TRP A N 1
ATOM 778 C CA . TRP A 1 101 ? 14.915 -12.665 -40.905 1.00 74.75 101 TRP A CA 1
ATOM 779 C C . TRP A 1 101 ? 13.962 -12.689 -42.117 1.00 74.75 101 TRP A C 1
ATOM 781 O O . TRP A 1 101 ? 14.326 -12.213 -43.186 1.00 74.75 101 TRP A O 1
ATOM 791 N N . TYR A 1 102 ? 12.730 -13.174 -41.937 1.00 77.69 102 TYR A N 1
ATOM 792 C CA . TYR A 1 102 ? 11.695 -13.279 -42.974 1.00 77.69 102 TYR A CA 1
ATOM 793 C C . TYR A 1 102 ? 10.680 -12.120 -42.996 1.00 77.69 102 TYR A C 1
ATOM 795 O O . TYR A 1 102 ? 9.793 -12.110 -43.846 1.00 77.69 102 TYR A O 1
ATOM 803 N N . SER A 1 103 ? 10.750 -11.153 -42.070 1.00 77.50 103 SER A N 1
ATOM 804 C CA . SER A 1 103 ? 9.794 -10.035 -42.004 1.00 77.50 103 SER A CA 1
ATOM 805 C C . SER A 1 103 ? 10.509 -8.686 -42.072 1.00 77.50 103 SER A C 1
ATOM 807 O O . SER A 1 103 ? 11.366 -8.405 -41.232 1.00 77.50 103 SER A O 1
ATOM 809 N N . PRO A 1 104 ? 10.114 -7.782 -42.987 1.00 73.19 104 PRO A N 1
ATOM 810 C CA . PRO A 1 104 ? 10.695 -6.446 -43.052 1.00 73.19 104 PRO A CA 1
ATOM 811 C C . PRO A 1 104 ? 10.203 -5.528 -41.920 1.00 73.19 104 PRO A C 1
ATOM 813 O O . PRO A 1 104 ? 10.826 -4.501 -41.660 1.00 73.19 104 PRO A O 1
ATOM 816 N N . LYS A 1 105 ? 9.099 -5.875 -41.239 1.00 75.38 105 LYS A N 1
ATOM 817 C CA . LYS A 1 105 ? 8.511 -5.052 -40.172 1.00 75.38 105 LYS A CA 1
ATOM 818 C C . LYS A 1 105 ? 9.037 -5.471 -38.793 1.00 75.38 105 LYS A C 1
ATOM 820 O O . LYS A 1 105 ? 9.017 -6.671 -38.494 1.00 75.38 105 LYS A O 1
ATOM 825 N N . PRO A 1 106 ? 9.449 -4.515 -37.936 1.00 75.50 106 PRO A N 1
ATOM 826 C CA . PRO A 1 106 ? 9.819 -4.816 -36.561 1.00 75.50 106 PRO A CA 1
ATOM 827 C C . PRO A 1 106 ? 8.593 -5.270 -35.764 1.00 75.50 106 PRO A C 1
ATOM 829 O O . PRO A 1 106 ? 7.465 -4.818 -35.989 1.00 75.50 106 PRO A O 1
ATOM 832 N N . ARG A 1 107 ? 8.808 -6.176 -34.810 1.00 86.75 107 ARG A N 1
ATOM 833 C CA . ARG A 1 107 ? 7.746 -6.663 -33.927 1.00 86.75 107 ARG A CA 1
ATOM 834 C C . ARG A 1 107 ? 7.581 -5.683 -32.770 1.00 86.75 107 ARG A C 1
ATOM 836 O O . ARG A 1 107 ? 8.539 -5.411 -32.062 1.00 86.75 107 ARG A O 1
ATOM 843 N N . LYS A 1 108 ? 6.361 -5.193 -32.551 1.00 89.12 108 LYS A N 1
ATOM 844 C CA . LYS A 1 108 ? 6.048 -4.291 -31.434 1.00 89.12 108 LYS A CA 1
ATOM 845 C C . LYS A 1 108 ? 5.477 -5.041 -30.234 1.00 89.12 108 LYS A C 1
ATOM 847 O O . LYS A 1 108 ? 4.708 -5.999 -30.393 1.00 89.12 108 LYS A O 1
ATOM 852 N N . ARG A 1 109 ? 5.850 -4.618 -29.031 1.00 91.44 109 ARG A N 1
ATOM 853 C CA . ARG A 1 109 ? 5.281 -5.067 -27.753 1.00 91.44 109 ARG A CA 1
ATOM 854 C C . ARG A 1 109 ? 5.004 -3.855 -26.883 1.00 91.44 109 ARG A C 1
ATOM 856 O O . ARG A 1 109 ? 5.678 -2.848 -27.026 1.00 91.44 109 ARG A O 1
ATOM 863 N N . ILE A 1 110 ? 4.015 -3.953 -26.007 1.00 93.06 110 ILE A N 1
ATOM 864 C CA . ILE A 1 110 ? 3.729 -2.897 -25.037 1.00 93.06 110 ILE A CA 1
ATOM 865 C C . ILE A 1 110 ? 3.974 -3.471 -23.649 1.00 93.06 110 ILE A C 1
ATOM 867 O O . ILE A 1 110 ? 3.510 -4.570 -23.345 1.00 93.06 110 ILE A O 1
ATOM 871 N N . ILE A 1 111 ? 4.705 -2.733 -22.824 1.00 93.31 111 ILE A N 1
ATOM 872 C CA . ILE A 1 111 ? 4.775 -2.970 -21.386 1.00 93.31 111 ILE A CA 1
ATOM 873 C C . ILE A 1 111 ? 3.998 -1.848 -20.708 1.00 93.31 111 ILE A C 1
ATOM 875 O O . ILE A 1 111 ? 4.243 -0.675 -20.975 1.00 93.31 111 ILE A O 1
ATOM 879 N N . GLU A 1 112 ? 3.053 -2.216 -19.852 1.00 94.50 112 GLU A N 1
ATOM 880 C CA . GLU A 1 112 ? 2.369 -1.293 -18.951 1.00 94.50 112 GLU A CA 1
ATOM 881 C C . GLU A 1 112 ? 2.804 -1.618 -17.527 1.00 94.50 112 GLU A C 1
ATOM 883 O O . GLU A 1 112 ? 2.507 -2.698 -17.017 1.00 94.50 112 GLU A O 1
ATOM 888 N N . LEU A 1 113 ? 3.524 -0.696 -16.900 1.00 95.31 113 LEU A N 1
ATOM 889 C CA . LEU A 1 113 ? 3.871 -0.750 -15.490 1.00 95.31 113 LEU A CA 1
ATOM 890 C C . LEU A 1 113 ? 2.781 -0.001 -14.722 1.00 95.31 113 LEU A C 1
ATOM 892 O O . LEU A 1 113 ? 2.658 1.214 -14.842 1.00 95.31 113 LEU A O 1
ATOM 896 N N . PHE A 1 114 ? 1.947 -0.734 -13.997 1.00 94.19 114 PHE A N 1
ATOM 897 C CA . PHE A 1 114 ? 0.882 -0.174 -13.177 1.00 94.19 114 PHE A CA 1
ATOM 898 C C . PHE A 1 114 ? 1.440 0.146 -11.790 1.00 94.19 114 PHE A C 1
ATOM 900 O O . PHE A 1 114 ? 1.679 -0.755 -10.990 1.00 94.19 114 PHE A O 1
ATOM 907 N N . ASP A 1 115 ? 1.684 1.425 -11.542 1.00 93.69 115 ASP A N 1
ATOM 908 C CA . ASP A 1 115 ? 2.216 1.968 -10.302 1.00 93.69 115 ASP A CA 1
ATOM 909 C C . ASP A 1 115 ? 1.072 2.252 -9.324 1.00 93.69 115 ASP A C 1
ATOM 911 O O . ASP A 1 115 ? 0.152 2.977 -9.677 1.00 93.69 115 ASP A O 1
ATOM 915 N N . TYR A 1 116 ? 1.094 1.715 -8.103 1.00 92.31 116 TYR A N 1
ATOM 916 C CA . TYR A 1 116 ? 0.085 2.054 -7.084 1.00 92.31 116 TYR A CA 1
ATOM 917 C C . TYR A 1 116 ? 0.619 1.876 -5.655 1.00 92.31 116 TYR A C 1
ATOM 919 O O . TYR A 1 116 ? 1.519 1.048 -5.446 1.00 92.31 116 TYR A O 1
ATOM 927 N N . PRO A 1 117 ? 0.157 2.669 -4.670 1.00 90.69 117 PRO A N 1
ATOM 928 C CA . PRO A 1 117 ? 0.688 2.621 -3.307 1.00 90.69 117 PRO A CA 1
ATOM 929 C C . PRO A 1 117 ? 0.630 1.225 -2.670 1.00 90.69 117 PRO A C 1
ATOM 931 O O . PRO A 1 117 ? -0.348 0.499 -2.847 1.00 90.69 117 PRO A O 1
ATOM 934 N N . GLY A 1 118 ? 1.673 0.836 -1.930 1.00 88.19 118 GLY A N 1
ATOM 935 C CA . GLY A 1 118 ? 1.701 -0.461 -1.235 1.00 88.19 118 GLY A CA 1
ATOM 936 C C . GLY A 1 118 ? 0.734 -0.525 -0.063 1.00 88.19 118 GLY A C 1
ATOM 937 O O . GLY A 1 118 ? 0.218 -1.583 0.267 1.00 88.19 118 GLY A O 1
ATOM 938 N N . GLU A 1 119 ? 0.406 0.626 0.501 1.00 89.62 119 GLU A N 1
ATOM 939 C CA . GLU A 1 119 ? -0.591 0.800 1.544 1.00 89.62 119 GLU A CA 1
ATOM 940 C C . GLU A 1 119 ? -1.965 0.319 1.060 1.00 89.62 119 GLU A C 1
ATOM 942 O O . GLU A 1 119 ? -2.675 -0.353 1.797 1.00 89.62 119 GLU A O 1
ATOM 947 N N . TRP A 1 120 ? -2.311 0.555 -0.209 1.00 91.25 120 TRP A N 1
ATOM 948 C CA . TRP A 1 120 ? -3.570 0.065 -0.782 1.00 91.25 120 TRP A CA 1
ATOM 949 C C . TRP A 1 120 ? -3.574 -1.447 -0.961 1.00 91.25 120 TRP A C 1
ATOM 951 O O . TRP A 1 120 ? -4.631 -2.063 -0.924 1.00 91.25 120 TRP A O 1
ATOM 961 N N . LEU A 1 121 ? -2.405 -2.066 -1.147 1.00 88.81 121 LEU A N 1
ATOM 962 C CA . LEU A 1 121 ? -2.297 -3.521 -1.211 1.00 88.81 121 LEU A CA 1
ATOM 963 C C . LEU A 1 121 ? -2.608 -4.169 0.141 1.00 88.81 121 LEU A C 1
ATOM 965 O O . LEU A 1 121 ? -3.142 -5.273 0.166 1.00 88.81 121 LEU A O 1
ATOM 969 N N . MET A 1 122 ? -2.325 -3.480 1.249 1.00 90.12 122 MET A N 1
ATOM 970 C CA . MET A 1 122 ? -2.661 -3.966 2.588 1.00 90.12 122 MET A CA 1
ATOM 971 C C . MET A 1 122 ? -4.175 -4.105 2.781 1.00 90.12 122 MET A C 1
ATOM 973 O O . MET A 1 122 ? -4.621 -5.030 3.461 1.00 90.12 122 MET A O 1
ATOM 977 N N . ASP A 1 123 ? -4.977 -3.261 2.118 1.00 93.12 123 ASP A N 1
ATOM 978 C CA . ASP A 1 123 ? -6.445 -3.328 2.179 1.00 93.12 123 ASP A CA 1
ATOM 979 C C . ASP A 1 123 ? -7.017 -4.631 1.605 1.00 93.12 123 ASP A C 1
ATOM 981 O O . ASP A 1 123 ? -8.191 -4.943 1.806 1.00 93.12 123 ASP A O 1
ATOM 985 N N . LEU A 1 124 ? -6.190 -5.437 0.934 1.00 88.94 124 LEU A N 1
ATOM 986 C CA . LEU A 1 124 ? -6.577 -6.748 0.437 1.00 88.94 124 LEU A CA 1
ATOM 987 C C . LEU A 1 124 ? -7.060 -7.677 1.560 1.00 88.94 124 LEU A C 1
ATOM 989 O O . LEU A 1 124 ? -7.966 -8.470 1.333 1.00 88.94 124 LEU A O 1
ATOM 993 N N . CYS A 1 125 ? -6.523 -7.550 2.776 1.00 88.94 125 CYS A N 1
ATOM 994 C CA . CYS A 1 125 ? -6.980 -8.328 3.932 1.00 88.94 125 CYS A CA 1
ATOM 995 C C . CYS A 1 125 ? -8.387 -7.925 4.385 1.00 88.94 125 CYS A C 1
ATOM 997 O O . CYS A 1 125 ? -9.168 -8.770 4.815 1.00 88.94 125 CYS A O 1
ATOM 999 N N . LEU A 1 126 ? -8.739 -6.641 4.243 1.00 92.81 126 LEU A N 1
ATOM 1000 C CA . LEU A 1 126 ? -10.047 -6.121 4.654 1.00 92.81 126 LEU A CA 1
ATOM 1001 C C . LEU A 1 126 ? -11.185 -6.760 3.869 1.00 92.81 126 LEU A C 1
ATOM 1003 O O . LEU A 1 126 ? -12.312 -6.809 4.340 1.00 92.81 126 LEU A O 1
ATOM 1007 N N . LEU A 1 127 ? -10.891 -7.254 2.672 1.00 90.44 127 LEU A N 1
ATOM 1008 C CA . LEU A 1 127 ? -11.851 -7.941 1.833 1.00 90.44 127 LEU A CA 1
ATOM 1009 C C . LEU A 1 127 ? -12.431 -9.198 2.501 1.00 90.44 127 LEU A C 1
ATOM 1011 O O . LEU A 1 127 ? -13.617 -9.474 2.302 1.00 90.44 127 LEU A O 1
ATOM 1015 N N . ASP A 1 128 ? -11.619 -9.912 3.288 1.00 87.81 128 ASP A N 1
ATOM 1016 C CA . ASP A 1 128 ? -12.002 -11.113 4.045 1.00 87.81 128 ASP A CA 1
ATOM 1017 C C . ASP A 1 128 ? -12.554 -10.794 5.437 1.00 87.81 128 ASP A C 1
ATOM 1019 O O . ASP A 1 128 ? -13.200 -11.639 6.057 1.00 87.81 128 ASP A O 1
ATOM 1023 N N . TRP A 1 129 ? -12.286 -9.597 5.955 1.00 92.06 129 TRP A N 1
ATOM 1024 C CA . TRP A 1 129 ? -12.639 -9.236 7.320 1.00 92.06 129 TRP A CA 1
ATOM 1025 C C . TRP A 1 129 ? -14.024 -8.587 7.383 1.00 92.06 129 TRP A C 1
ATOM 1027 O O . TRP A 1 129 ? -14.452 -7.816 6.515 1.00 92.06 129 TRP A O 1
ATOM 1037 N N . ASP A 1 130 ? -14.755 -8.919 8.442 1.00 92.75 130 ASP A N 1
ATOM 1038 C CA . ASP A 1 130 ? -15.824 -8.061 8.932 1.00 92.75 130 ASP A CA 1
ATOM 1039 C C . ASP A 1 130 ? -15.251 -7.020 9.908 1.00 92.75 130 ASP A C 1
ATOM 1041 O O . ASP A 1 130 ? -14.059 -7.007 10.230 1.00 92.75 130 ASP A O 1
ATOM 1045 N N . PHE A 1 131 ? -16.109 -6.115 10.376 1.00 94.38 131 PHE A N 1
ATOM 1046 C CA . PHE A 1 131 ? -15.678 -5.033 11.253 1.00 94.38 131 PHE A CA 1
ATOM 1047 C C . PHE A 1 131 ? -15.137 -5.529 12.606 1.00 94.38 131 PHE A C 1
ATOM 1049 O O . PHE A 1 131 ? -14.226 -4.915 13.163 1.00 94.38 131 PHE A O 1
ATOM 1056 N N . ALA A 1 132 ? -15.652 -6.647 13.128 1.00 92.06 132 ALA A N 1
ATOM 1057 C CA . ALA A 1 132 ? -15.183 -7.210 14.390 1.00 92.06 132 ALA A CA 1
ATOM 1058 C C . ALA A 1 132 ? -13.770 -7.788 14.237 1.00 92.06 132 ALA A C 1
ATOM 1060 O O . ALA A 1 132 ? -12.886 -7.455 15.025 1.00 92.06 132 ALA A O 1
ATOM 1061 N N . HIS A 1 133 ? -13.528 -8.558 13.172 1.00 92.75 133 HIS A N 1
ATOM 1062 C CA . HIS A 1 133 ? -12.197 -9.060 12.829 1.00 92.75 133 HIS A CA 1
ATOM 1063 C C . HIS A 1 133 ? -11.209 -7.919 12.575 1.00 92.75 133 HIS A C 1
ATOM 1065 O O . HIS A 1 133 ? -10.076 -7.980 13.048 1.00 92.75 133 HIS A O 1
ATOM 1071 N N . PHE A 1 134 ? -11.635 -6.850 11.892 1.00 95.38 134 PHE A N 1
ATOM 1072 C CA . PHE A 1 134 ? -10.827 -5.641 11.720 1.00 95.38 134 PHE A CA 1
ATOM 1073 C C . PHE A 1 134 ? -10.410 -5.042 13.071 1.00 95.38 134 PHE A C 1
ATOM 1075 O O . PHE A 1 134 ? -9.220 -4.834 13.310 1.00 95.38 134 PHE A O 1
ATOM 1082 N N . CYS A 1 135 ? -11.357 -4.824 13.988 1.00 95.38 135 CYS A N 1
ATOM 1083 C CA . CYS A 1 135 ? -11.050 -4.289 15.315 1.00 95.38 135 CYS A CA 1
ATOM 1084 C C . CYS A 1 135 ? -10.130 -5.225 16.111 1.00 95.38 135 CYS A C 1
ATOM 1086 O O . CYS A 1 135 ? -9.217 -4.754 16.789 1.00 95.38 135 CYS A O 1
ATOM 1088 N N . GLN A 1 136 ? -10.349 -6.540 16.035 1.00 93.31 136 GLN A N 1
ATOM 1089 C CA . GLN A 1 136 ? -9.545 -7.549 16.726 1.00 93.31 136 GLN A CA 1
ATOM 1090 C C . GLN A 1 136 ? -8.105 -7.600 16.214 1.00 93.31 136 GLN A C 1
ATOM 1092 O O . GLN A 1 136 ? -7.166 -7.577 17.011 1.00 93.31 136 GLN A O 1
ATOM 1097 N N . ALA A 1 137 ? -7.921 -7.637 14.894 1.00 94.00 137 ALA A N 1
ATOM 1098 C CA . ALA A 1 137 ? -6.605 -7.664 14.272 1.00 94.00 137 ALA A CA 1
ATOM 1099 C C . ALA A 1 137 ? -5.804 -6.406 14.631 1.00 94.00 137 ALA A C 1
ATOM 1101 O O . ALA A 1 137 ? -4.667 -6.509 15.095 1.00 94.00 137 ALA A O 1
ATOM 1102 N N . LEU A 1 138 ? -6.418 -5.225 14.494 1.00 96.12 138 LEU A N 1
ATOM 1103 C CA . LEU A 1 138 ? -5.763 -3.960 14.823 1.00 96.12 138 LEU A CA 1
ATOM 1104 C C . LEU A 1 138 ? -5.447 -3.854 16.317 1.00 96.12 138 LEU A C 1
ATOM 1106 O O . LEU A 1 138 ? -4.356 -3.400 16.653 1.00 96.12 138 LEU A O 1
ATOM 1110 N N . TRP A 1 139 ? -6.332 -4.312 17.210 1.00 95.56 139 TRP A N 1
ATOM 1111 C CA . TRP A 1 139 ? -6.031 -4.380 18.644 1.00 95.56 139 TRP A CA 1
ATOM 1112 C C . TRP A 1 139 ? -4.817 -5.269 18.920 1.00 95.56 139 TRP A C 1
ATOM 1114 O O . TRP A 1 139 ? -3.906 -4.861 19.639 1.00 95.56 139 TRP A O 1
ATOM 1124 N N . GLY A 1 140 ? -4.753 -6.449 18.298 1.00 94.12 140 GLY A N 1
ATOM 1125 C CA . GLY A 1 140 ? -3.615 -7.360 18.420 1.00 94.12 140 GLY A CA 1
ATOM 1126 C C . GLY A 1 140 ? -2.282 -6.728 18.008 1.00 94.12 140 GLY A C 1
ATOM 1127 O O . GLY A 1 140 ? -1.249 -7.070 18.576 1.00 94.12 140 GLY A O 1
ATOM 1128 N N . TRP A 1 141 ? -2.291 -5.786 17.060 1.00 94.69 141 TRP A N 1
ATOM 1129 C CA . TRP A 1 141 ? -1.088 -5.058 16.638 1.00 94.69 141 TRP A CA 1
ATOM 1130 C C . TRP A 1 141 ? -0.800 -3.829 17.502 1.00 94.69 141 TRP A C 1
ATOM 1132 O O . TRP A 1 141 ? 0.360 -3.544 17.785 1.00 94.69 141 TRP A O 1
ATOM 1142 N N . CYS A 1 142 ? -1.834 -3.082 17.891 1.00 95.94 142 CYS A N 1
ATOM 1143 C CA . CYS A 1 142 ? -1.699 -1.808 18.600 1.00 95.94 142 CYS A CA 1
ATOM 1144 C C . CYS A 1 142 ? -1.460 -1.980 20.101 1.00 95.94 142 CYS A C 1
ATOM 1146 O O . CYS A 1 142 ? -0.875 -1.103 20.722 1.00 95.94 142 CYS A O 1
ATOM 1148 N N . SER A 1 143 ? -1.852 -3.116 20.679 1.00 93.50 143 SER A N 1
ATOM 1149 C CA . SER A 1 143 ? -1.572 -3.465 22.080 1.00 93.50 143 SER A CA 1
ATOM 1150 C C . SER A 1 143 ? -0.112 -3.863 22.343 1.00 93.50 143 SER A C 1
ATOM 1152 O O . SER A 1 143 ? 0.234 -4.209 23.470 1.00 93.50 143 SER A O 1
ATOM 1154 N N . GLN A 1 144 ? 0.751 -3.816 21.325 1.00 93.38 144 GLN A N 1
ATOM 1155 C CA . GLN A 1 144 ? 2.161 -4.195 21.403 1.00 93.38 144 GLN A CA 1
ATOM 1156 C C . GLN A 1 144 ? 3.058 -3.032 20.962 1.00 93.38 144 GLN A C 1
ATOM 1158 O O . GLN A 1 144 ? 2.676 -2.204 20.127 1.00 93.38 144 GLN A O 1
ATOM 1163 N N . SER A 1 145 ? 4.275 -2.974 21.503 1.00 92.62 145 SER A N 1
ATOM 1164 C CA . SER A 1 145 ? 5.302 -2.042 21.031 1.00 92.62 145 SER A CA 1
ATOM 1165 C C . SER A 1 145 ? 5.700 -2.358 19.577 1.00 92.62 145 SER A C 1
ATOM 1167 O O . SER A 1 145 ? 5.672 -3.519 19.170 1.00 92.62 145 SER A O 1
ATOM 1169 N N . PRO A 1 146 ? 6.060 -1.347 18.766 1.00 94.00 146 PRO A N 1
ATOM 1170 C CA . PRO A 1 146 ? 6.166 0.069 19.129 1.00 94.00 146 PRO A CA 1
ATOM 1171 C C . PRO A 1 146 ? 4.840 0.842 19.000 1.00 94.00 146 PRO A C 1
ATOM 1173 O O . PRO A 1 146 ? 4.767 1.995 19.410 1.00 94.00 146 PRO A O 1
ATOM 1176 N N . ARG A 1 147 ? 3.769 0.237 18.465 1.00 96.31 147 ARG A N 1
ATOM 1177 C CA . ARG A 1 147 ? 2.487 0.933 18.234 1.00 96.31 147 ARG A CA 1
ATOM 1178 C C . ARG A 1 147 ? 1.848 1.443 19.521 1.00 96.31 147 ARG A C 1
ATOM 1180 O O . ARG A 1 147 ? 1.340 2.561 19.530 1.00 96.31 147 ARG A O 1
ATOM 1187 N N . LEU A 1 148 ? 1.905 0.652 20.592 1.00 95.50 148 LEU A N 1
ATOM 1188 C CA . LEU A 1 148 ? 1.372 1.054 21.892 1.00 95.50 148 LEU A CA 1
ATOM 1189 C C . LEU A 1 148 ? 2.055 2.322 22.418 1.00 95.50 148 LEU A C 1
ATOM 1191 O O . LEU A 1 148 ? 1.385 3.206 22.938 1.00 95.50 148 LEU A O 1
ATOM 1195 N N . GLU A 1 149 ? 3.373 2.419 22.259 1.00 94.88 149 GLU A N 1
ATOM 1196 C CA . GLU A 1 149 ? 4.163 3.571 22.706 1.00 94.88 149 GLU A CA 1
ATOM 1197 C C . GLU A 1 149 ? 3.859 4.809 21.856 1.00 94.88 149 GLU A C 1
ATOM 1199 O O . GLU A 1 149 ? 3.632 5.888 22.401 1.00 94.88 149 GLU A O 1
ATOM 1204 N N . LEU A 1 150 ? 3.768 4.634 20.534 1.00 94.94 150 LEU A N 1
ATOM 1205 C CA . LEU A 1 150 ? 3.499 5.714 19.581 1.00 94.94 150 LEU A CA 1
ATOM 1206 C C . LEU A 1 150 ? 2.097 6.303 19.715 1.00 94.94 150 LEU A C 1
ATOM 1208 O O . LEU A 1 150 ? 1.909 7.510 19.615 1.00 94.94 150 LEU A O 1
ATOM 1212 N N . GLY A 1 151 ? 1.105 5.440 19.919 1.00 95.69 151 GLY A N 1
ATOM 1213 C CA . GLY A 1 151 ? -0.307 5.802 19.870 1.00 95.69 151 GLY A CA 1
ATOM 1214 C C . GLY A 1 151 ? -1.013 5.745 21.212 1.00 95.69 151 GLY A C 1
ATOM 1215 O O . GLY A 1 151 ? -2.239 5.745 21.210 1.00 95.69 151 GLY A O 1
ATOM 1216 N N . SER A 1 152 ? -0.294 5.649 22.337 1.00 96.12 152 SER A N 1
ATOM 1217 C CA . SER A 1 152 ? -0.864 5.307 23.655 1.00 96.12 152 SER A CA 1
ATOM 1218 C C . SER A 1 152 ? -2.154 6.062 23.991 1.00 96.12 152 SER A C 1
ATOM 1220 O O . SER A 1 152 ? -3.165 5.431 24.294 1.00 96.12 152 SER A O 1
ATOM 1222 N N . ALA A 1 153 ? -2.150 7.392 23.865 1.00 97.31 153 ALA A N 1
ATOM 1223 C CA . ALA A 1 153 ? -3.316 8.231 24.136 1.00 97.31 153 ALA A CA 1
ATOM 1224 C C . ALA A 1 153 ? -4.504 7.904 23.214 1.00 97.31 153 ALA A C 1
ATOM 1226 O O . ALA A 1 153 ? -5.617 7.696 23.689 1.00 97.31 153 ALA A O 1
ATOM 1227 N N . LEU A 1 154 ? -4.264 7.798 21.902 1.00 97.94 154 LEU A N 1
ATOM 1228 C CA . LEU A 1 154 ? -5.306 7.466 20.927 1.00 97.94 154 LEU A CA 1
ATOM 1229 C C . LEU A 1 154 ? -5.841 6.041 21.135 1.00 97.94 154 LEU A C 1
ATOM 1231 O O . LEU A 1 154 ? -7.043 5.812 21.064 1.00 97.94 154 LEU A O 1
ATOM 1235 N N . ILE A 1 155 ? -4.963 5.079 21.417 1.00 97.12 155 ILE A N 1
ATOM 1236 C CA . ILE A 1 155 ? -5.334 3.681 21.655 1.00 97.12 155 ILE A CA 1
ATOM 1237 C C . ILE A 1 155 ? -6.194 3.565 22.916 1.00 97.12 155 ILE A C 1
ATOM 1239 O O . ILE A 1 155 ? -7.201 2.856 22.895 1.00 97.12 155 ILE A O 1
ATOM 1243 N N . GLN A 1 156 ? -5.837 4.264 23.997 1.00 96.19 156 GLN A N 1
ATOM 1244 C CA . GLN A 1 156 ? -6.640 4.313 25.224 1.00 96.19 156 GLN A CA 1
ATOM 1245 C C . GLN A 1 156 ? -8.025 4.910 24.968 1.00 96.19 156 GLN A C 1
ATOM 1247 O O . GLN A 1 156 ? -9.029 4.346 25.396 1.00 96.19 156 GLN A O 1
ATOM 1252 N N . GLU A 1 157 ? -8.089 6.008 24.221 1.00 97.38 157 GLU A N 1
ATOM 1253 C CA . GLU A 1 157 ? -9.335 6.686 23.865 1.00 97.38 157 GLU A CA 1
ATOM 1254 C C . GLU A 1 157 ? -10.248 5.788 23.017 1.00 97.38 157 GLU A C 1
ATOM 1256 O O . GLU A 1 157 ? -11.408 5.590 23.370 1.00 97.38 157 GLU A O 1
ATOM 1261 N N . LEU A 1 158 ? -9.711 5.133 21.981 1.00 96.81 158 LEU A N 1
ATOM 1262 C CA . LEU A 1 158 ? -10.440 4.150 21.163 1.00 96.81 158 LEU A CA 1
ATOM 1263 C C . LEU A 1 158 ? -10.865 2.900 21.956 1.00 96.81 158 LEU A C 1
ATOM 1265 O O . LEU A 1 158 ? -11.857 2.253 21.617 1.00 96.81 158 LEU A O 1
ATOM 1269 N N . SER A 1 159 ? -10.134 2.559 23.020 1.00 95.19 159 SER A N 1
ATOM 1270 C CA . SER A 1 159 ? -10.473 1.461 23.937 1.00 95.19 159 SER A CA 1
ATOM 1271 C C . SER A 1 159 ? -11.574 1.828 24.934 1.00 95.19 159 SER A C 1
ATOM 1273 O O . SER A 1 159 ? -12.218 0.931 25.470 1.00 95.19 159 SER A O 1
ATOM 1275 N N . ALA A 1 160 ? -11.801 3.121 25.181 1.00 94.94 160 ALA A N 1
ATOM 1276 C CA . ALA A 1 160 ? -12.808 3.617 26.117 1.00 94.94 160 ALA A CA 1
ATOM 1277 C C . ALA A 1 160 ? -14.185 3.858 25.471 1.00 94.94 160 ALA A C 1
ATOM 1279 O O . ALA A 1 160 ? -15.174 4.022 26.185 1.00 94.94 160 ALA A O 1
ATOM 1280 N N . ILE A 1 161 ? -14.270 3.885 24.136 1.00 95.62 161 ILE A N 1
ATOM 1281 C CA . ILE A 1 161 ? -15.534 4.098 23.419 1.00 95.62 161 ILE A CA 1
ATOM 1282 C C . ILE A 1 161 ? -16.453 2.892 23.622 1.00 95.62 161 ILE A C 1
ATOM 1284 O O . ILE A 1 161 ? -16.108 1.775 23.236 1.00 95.62 161 ILE A O 1
ATOM 1288 N N . ASP A 1 162 ? -17.649 3.124 24.164 1.00 93.56 162 ASP A N 1
ATOM 1289 C CA . ASP A 1 162 ? -18.714 2.122 24.220 1.00 93.56 162 ASP A CA 1
ATOM 1290 C C . ASP A 1 162 ? -19.363 1.951 22.829 1.00 93.56 162 ASP A C 1
ATOM 1292 O O . ASP A 1 162 ? -20.016 2.880 22.337 1.00 93.56 162 ASP A O 1
ATOM 1296 N N . PRO A 1 163 ? -19.250 0.773 22.182 1.00 93.69 163 PRO A N 1
ATOM 1297 C CA . PRO A 1 163 ? -19.860 0.521 20.877 1.00 93.69 163 PRO A CA 1
ATOM 1298 C C . PRO A 1 163 ? -21.395 0.604 20.885 1.00 93.69 163 PRO A C 1
ATOM 1300 O O . PRO A 1 163 ? -22.003 0.771 19.821 1.00 93.69 163 PRO A O 1
ATOM 1303 N N . MET A 1 164 ? -22.033 0.464 22.051 1.00 93.44 164 MET A N 1
ATOM 1304 C CA . MET A 1 164 ? -23.489 0.499 22.220 1.00 93.44 164 MET A CA 1
ATOM 1305 C C . MET A 1 164 ? -24.029 1.919 22.425 1.00 93.44 164 MET A C 1
ATOM 1307 O O . MET A 1 164 ? -25.221 2.149 22.210 1.00 93.44 164 MET A O 1
ATOM 1311 N N . ALA A 1 165 ? -23.172 2.876 22.786 1.00 95.81 165 ALA A N 1
ATOM 1312 C CA . ALA A 1 165 ? -23.562 4.262 23.008 1.00 95.81 165 ALA A CA 1
ATOM 1313 C C . ALA A 1 165 ? -23.852 5.004 21.686 1.00 95.81 165 ALA A C 1
ATOM 1315 O O . ALA A 1 165 ? -23.259 4.671 20.652 1.00 95.81 165 ALA A O 1
ATOM 1316 N N . PRO A 1 166 ? -24.728 6.031 21.693 1.00 97.75 166 PRO A N 1
ATOM 1317 C CA . PRO A 1 166 ? -24.956 6.896 20.535 1.00 97.75 166 PRO A CA 1
ATOM 1318 C C . PRO A 1 166 ? -23.653 7.498 19.994 1.00 97.75 166 PRO A C 1
ATOM 1320 O O . PRO A 1 166 ? -22.802 7.946 20.763 1.00 97.75 166 PRO A O 1
ATOM 1323 N N . VAL A 1 167 ? -23.502 7.517 18.667 1.00 97.81 167 VAL A N 1
ATOM 1324 C CA . VAL A 1 167 ? -2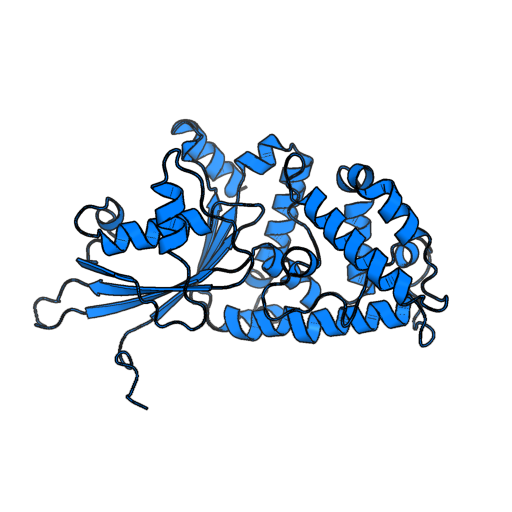2.306 8.067 18.022 1.00 97.81 167 VAL A CA 1
ATOM 1325 C C . VAL A 1 167 ? -22.302 9.594 18.057 1.00 97.81 167 VAL A C 1
ATOM 1327 O O . VAL A 1 167 ? -23.287 10.238 17.691 1.00 97.81 167 VAL A O 1
ATOM 1330 N N . ASP A 1 168 ? -21.160 10.181 18.409 1.00 97.31 168 ASP A N 1
ATOM 1331 C CA . ASP A 1 168 ? -20.872 11.582 18.103 1.00 97.31 168 ASP A CA 1
ATOM 1332 C C . ASP A 1 168 ? -20.163 11.642 16.745 1.00 97.31 168 ASP A C 1
ATOM 1334 O O . ASP A 1 168 ? -19.023 11.205 16.589 1.00 97.31 168 ASP A O 1
ATOM 1338 N N . ARG A 1 169 ? -20.862 12.162 15.732 1.00 95.75 169 ARG A N 1
ATOM 1339 C CA . ARG A 1 169 ? -20.368 12.197 14.347 1.00 95.75 169 ARG A CA 1
ATOM 1340 C C . ARG A 1 169 ? -19.208 13.166 14.149 1.00 95.75 169 ARG A C 1
ATOM 1342 O O . ARG A 1 169 ? -18.351 12.901 13.311 1.00 95.75 169 ARG A O 1
ATOM 1349 N N . VAL A 1 170 ? -19.186 14.276 14.885 1.00 96.31 170 VAL A N 1
ATOM 1350 C CA . VAL A 1 170 ? -18.109 15.269 14.779 1.00 96.31 170 VAL A CA 1
ATOM 1351 C C . VAL A 1 170 ? -16.843 14.680 15.380 1.00 96.31 170 VAL A C 1
ATOM 1353 O O . VAL A 1 170 ? -15.781 14.709 14.755 1.00 96.31 170 VAL A O 1
ATOM 1356 N N . TYR A 1 171 ? -16.979 14.076 16.555 1.00 97.44 171 TYR A N 1
ATOM 1357 C CA . TYR A 1 171 ? -15.871 13.427 17.235 1.00 97.44 171 TYR A CA 1
ATOM 1358 C C . TYR A 1 171 ? -15.354 12.198 16.469 1.00 97.44 171 TYR A C 1
ATOM 1360 O O . TYR A 1 171 ? -14.145 12.015 16.351 1.00 97.44 171 TYR A O 1
ATOM 1368 N N . LEU A 1 172 ? -16.236 11.410 15.842 1.00 97.69 172 LEU A N 1
ATOM 1369 C CA . LEU A 1 172 ? -15.840 10.302 14.965 1.00 97.69 172 LEU A CA 1
ATOM 1370 C C . LEU A 1 172 ? -14.943 10.763 13.804 1.00 97.69 172 LEU A C 1
ATOM 1372 O O . LEU A 1 172 ? -13.920 10.134 13.535 1.00 97.69 172 LEU A O 1
ATOM 1376 N N . SER A 1 173 ? -15.283 11.869 13.135 1.00 95.88 173 SER A N 1
ATOM 1377 C CA . SER A 1 173 ? -14.445 12.427 12.063 1.00 95.88 173 SER A CA 1
ATOM 1378 C C . SER A 1 173 ? -13.082 12.899 12.576 1.00 95.88 173 SER A C 1
ATOM 1380 O O . SER A 1 173 ? -12.063 12.664 11.927 1.00 95.88 173 SER A O 1
ATOM 1382 N N . GLN A 1 174 ? -13.039 13.524 13.757 1.00 96.38 174 GLN A N 1
ATOM 1383 C CA . GLN A 1 174 ? -11.783 13.941 14.391 1.00 96.38 174 GLN A CA 1
ATOM 1384 C C . GLN A 1 174 ? -10.901 12.736 14.746 1.00 96.38 174 GLN A C 1
ATOM 1386 O O . GLN A 1 174 ? -9.698 12.750 14.482 1.00 96.38 174 GLN A O 1
ATOM 1391 N N . LEU A 1 175 ? -11.492 11.672 15.297 1.00 97.31 175 LEU A N 1
ATOM 1392 C CA . LEU A 1 175 ? -10.778 10.433 15.597 1.00 97.31 175 LEU A CA 1
ATOM 1393 C C . LEU A 1 175 ? -10.275 9.736 14.332 1.00 97.31 175 LEU A C 1
ATOM 1395 O O . LEU A 1 175 ? -9.176 9.190 14.355 1.00 97.31 175 LEU A O 1
ATOM 1399 N N . GLN A 1 176 ? -11.024 9.775 13.224 1.00 96.44 176 GLN A N 1
ATOM 1400 C CA . GLN A 1 176 ? -10.547 9.229 11.952 1.00 96.44 176 GLN A CA 1
ATOM 1401 C C . GLN A 1 176 ? -9.279 9.949 11.478 1.00 96.44 176 GLN A C 1
ATOM 1403 O O . GLN A 1 176 ? -8.327 9.286 11.070 1.00 96.44 176 GLN A O 1
ATOM 1408 N N . GLN A 1 177 ? -9.249 11.284 11.550 1.00 95.38 177 GLN A N 1
ATOM 1409 C CA . GLN A 1 177 ? -8.056 12.047 11.177 1.00 95.38 177 GLN A CA 1
ATOM 1410 C C . GLN A 1 177 ? -6.870 11.680 12.073 1.00 95.38 177 GLN A C 1
ATOM 1412 O O . GLN A 1 177 ? -5.805 11.344 11.570 1.00 95.38 177 GLN A O 1
ATOM 1417 N N . ARG A 1 178 ? -7.077 11.631 13.392 1.00 97.06 178 ARG A N 1
ATOM 1418 C CA . ARG A 1 178 ? -6.028 11.224 14.341 1.00 97.06 178 ARG A CA 1
ATOM 1419 C C . ARG A 1 178 ? -5.552 9.790 14.117 1.00 97.06 178 ARG A C 1
ATOM 1421 O O . ARG A 1 178 ? -4.375 9.503 14.308 1.00 97.06 178 ARG A O 1
ATOM 1428 N N . TRP A 1 179 ? -6.443 8.890 13.700 1.00 97.25 179 TRP A N 1
ATOM 1429 C CA . TRP A 1 179 ? -6.072 7.538 13.290 1.00 97.25 179 TRP A CA 1
ATOM 1430 C C . TRP A 1 179 ? -5.194 7.561 12.036 1.00 97.25 179 TRP A C 1
ATOM 1432 O O . TRP A 1 179 ? -4.170 6.889 12.013 1.00 97.25 179 TRP A O 1
ATOM 1442 N N . ALA A 1 180 ? -5.538 8.362 11.025 1.00 95.44 180 ALA A N 1
ATOM 1443 C CA . ALA A 1 180 ? -4.707 8.532 9.833 1.00 95.44 180 ALA A CA 1
ATOM 1444 C C . ALA A 1 180 ? -3.313 9.095 10.169 1.00 95.44 180 ALA A C 1
ATOM 1446 O O . ALA A 1 180 ? -2.316 8.573 9.668 1.00 95.44 180 ALA A O 1
ATOM 1447 N N . ASP A 1 181 ? -3.240 10.085 11.062 1.00 95.75 181 ASP A N 1
ATOM 1448 C CA . ASP A 1 181 ? -1.977 10.668 11.531 1.00 95.75 181 ASP A CA 1
ATOM 1449 C C . ASP A 1 181 ? -1.129 9.620 12.277 1.00 95.75 181 ASP A C 1
ATOM 1451 O O . ASP A 1 181 ? 0.043 9.428 11.965 1.00 95.75 181 ASP A O 1
ATOM 1455 N N . PHE A 1 182 ? -1.743 8.837 13.171 1.00 97.19 182 PHE A N 1
ATOM 1456 C CA . PHE A 1 182 ? -1.072 7.734 13.869 1.00 97.19 182 PHE A CA 1
ATOM 1457 C C . PHE A 1 182 ? -0.516 6.668 12.908 1.00 97.19 182 PHE A C 1
ATOM 1459 O O . PHE A 1 182 ? 0.601 6.177 13.090 1.00 97.19 182 PHE A O 1
ATOM 1466 N N . LEU A 1 183 ? -1.269 6.306 11.863 1.00 95.56 183 LEU A N 1
ATOM 1467 C CA . LEU A 1 183 ? -0.770 5.400 10.826 1.00 95.56 183 LEU A CA 1
ATOM 1468 C C . LEU A 1 183 ? 0.430 6.011 10.086 1.00 95.56 183 LEU A C 1
ATOM 1470 O O . LEU A 1 183 ? 1.338 5.277 9.683 1.00 95.56 183 LEU A O 1
ATOM 1474 N N . ALA A 1 184 ? 0.434 7.332 9.873 1.00 93.25 184 ALA A N 1
ATOM 1475 C CA . ALA A 1 184 ? 1.529 8.024 9.199 1.00 93.25 184 ALA A CA 1
ATOM 1476 C C . ALA A 1 184 ? 2.797 7.992 10.059 1.00 93.25 184 ALA A C 1
ATOM 1478 O O . ALA A 1 184 ? 3.861 7.639 9.547 1.00 93.25 184 ALA A O 1
ATOM 1479 N N . ASP A 1 185 ? 2.668 8.232 11.363 1.00 94.44 185 ASP A N 1
ATOM 1480 C CA . ASP A 1 185 ? 3.768 8.132 12.326 1.00 94.44 185 ASP A CA 1
ATOM 1481 C C . ASP A 1 185 ? 4.338 6.709 12.402 1.00 94.44 185 ASP A C 1
ATOM 1483 O O . ASP A 1 185 ? 5.555 6.519 12.415 1.00 94.44 185 ASP A O 1
ATOM 1487 N N . CYS A 1 186 ? 3.476 5.686 12.364 1.00 94.38 186 CYS A N 1
ATOM 1488 C CA . CYS A 1 186 ? 3.906 4.286 12.309 1.00 94.38 186 CYS A CA 1
ATOM 1489 C C . CYS A 1 186 ? 4.745 3.983 11.057 1.00 94.38 186 CYS A C 1
ATOM 1491 O O . CYS A 1 186 ? 5.712 3.221 11.118 1.00 94.38 186 CYS A O 1
ATOM 1493 N N . ARG A 1 187 ? 4.361 4.556 9.913 1.00 91.38 187 ARG A N 1
ATOM 1494 C CA . ARG A 1 187 ? 4.986 4.319 8.605 1.00 91.38 187 ARG A CA 1
ATOM 1495 C C . ARG A 1 187 ? 6.338 5.012 8.449 1.00 91.38 187 ARG A C 1
ATOM 1497 O O . ARG A 1 187 ? 7.195 4.506 7.723 1.00 91.38 187 ARG A O 1
ATOM 1504 N N . LEU A 1 188 ? 6.518 6.188 9.039 1.00 87.94 188 LEU A N 1
ATOM 1505 C CA . LEU A 1 188 ? 7.710 7.007 8.829 1.00 87.94 188 LEU A CA 1
ATOM 1506 C C . LEU A 1 188 ? 8.906 6.517 9.674 1.00 87.94 188 LEU A C 1
ATOM 1508 O O . LEU A 1 188 ? 8.732 5.823 10.680 1.00 87.94 188 LEU A O 1
ATOM 1512 N N . PRO A 1 189 ? 10.153 6.843 9.277 1.00 84.75 189 PRO A N 1
ATOM 1513 C CA . PRO A 1 189 ? 11.308 6.685 10.156 1.00 84.75 189 PRO A CA 1
ATOM 1514 C C . PRO A 1 189 ? 11.099 7.457 11.471 1.00 84.75 189 PRO A C 1
ATOM 1516 O O . PRO A 1 189 ? 10.600 8.580 11.428 1.00 84.75 189 PRO A O 1
ATOM 1519 N N . PRO A 1 190 ? 11.493 6.896 12.627 1.00 89.69 190 PRO A N 1
ATOM 1520 C CA . PRO A 1 190 ? 12.360 5.725 12.784 1.00 89.69 190 PRO A CA 1
ATOM 1521 C C . PRO A 1 190 ? 11.647 4.358 12.779 1.00 89.69 190 PRO A C 1
ATOM 1523 O O . PRO A 1 190 ? 12.339 3.346 12.770 1.00 89.69 190 PRO A O 1
ATOM 1526 N N . HIS A 1 191 ? 10.311 4.289 12.759 1.00 90.38 191 HIS A N 1
ATOM 1527 C CA . HIS A 1 191 ? 9.567 3.046 13.035 1.00 90.38 191 HIS A CA 1
ATOM 1528 C C . HIS A 1 191 ? 9.330 2.152 11.815 1.00 90.38 191 HIS A C 1
ATOM 1530 O O . HIS A 1 191 ? 9.430 0.934 11.933 1.00 90.38 191 HIS A O 1
ATOM 1536 N N . GLN A 1 192 ? 9.038 2.737 10.648 1.00 90.69 192 GLN A N 1
ATOM 1537 C CA . GLN A 1 192 ? 8.935 2.025 9.360 1.00 90.69 192 GLN A CA 1
ATOM 1538 C C . GLN A 1 192 ? 8.007 0.791 9.362 1.00 90.69 192 GLN A C 1
ATOM 1540 O O . GLN A 1 192 ? 8.240 -0.194 8.653 1.00 90.69 192 GLN A O 1
ATOM 1545 N N . LEU A 1 193 ? 6.926 0.841 10.139 1.00 93.31 193 LEU A N 1
ATOM 1546 C CA . LEU A 1 193 ? 5.937 -0.228 10.214 1.00 93.31 193 LEU A CA 1
ATOM 1547 C C . LEU A 1 193 ? 5.161 -0.344 8.895 1.00 93.31 193 LEU A C 1
ATOM 1549 O O . LEU A 1 193 ? 4.821 0.657 8.264 1.00 93.31 193 LEU A O 1
ATOM 1553 N N . SER A 1 194 ? 4.862 -1.576 8.483 1.00 92.25 194 SER A N 1
ATOM 1554 C CA . SER A 1 194 ? 4.253 -1.910 7.188 1.00 92.25 194 SER A CA 1
ATOM 1555 C C . SER A 1 194 ? 2.759 -2.241 7.283 1.00 92.25 194 SER A C 1
ATOM 1557 O O . SER A 1 194 ? 2.011 -1.984 6.340 1.00 92.25 194 SER A O 1
ATOM 1559 N N . ARG A 1 195 ? 2.289 -2.797 8.410 1.00 92.81 195 ARG A N 1
ATOM 1560 C CA . ARG A 1 195 ? 0.865 -3.108 8.637 1.00 92.81 195 ARG A CA 1
ATOM 1561 C C . ARG A 1 195 ? 0.107 -1.859 9.082 1.00 92.81 195 ARG A C 1
ATOM 1563 O O . ARG A 1 195 ? -0.109 -1.656 10.277 1.00 92.81 195 ARG A O 1
ATOM 1570 N N . ASN A 1 196 ? -0.283 -1.030 8.118 1.00 93.62 196 ASN A N 1
ATOM 1571 C CA . ASN A 1 196 ? -1.082 0.173 8.348 1.00 93.62 196 ASN A CA 1
ATOM 1572 C C . ASN A 1 196 ? -2.401 0.068 7.582 1.00 93.62 196 ASN A C 1
ATOM 1574 O O . ASN A 1 196 ? -2.396 -0.056 6.359 1.00 93.62 196 ASN A O 1
ATOM 1578 N N . LEU A 1 197 ? -3.519 0.092 8.309 1.00 94.88 197 LEU A N 1
ATOM 1579 C CA . LEU A 1 197 ? -4.861 -0.081 7.760 1.00 94.88 197 LEU A CA 1
ATOM 1580 C C . LEU A 1 197 ? -5.831 0.946 8.359 1.00 94.88 197 LEU A C 1
ATOM 1582 O O . LEU A 1 197 ? -5.787 1.182 9.571 1.00 94.88 197 LEU A O 1
ATOM 1586 N N . PRO A 1 198 ? -6.773 1.477 7.565 1.00 95.31 198 PRO A N 1
ATOM 1587 C CA . PRO A 1 198 ? -6.928 1.273 6.120 1.00 95.31 198 PRO A CA 1
ATOM 1588 C C . PRO A 1 198 ? -5.888 2.046 5.291 1.00 95.31 198 PRO A C 1
ATOM 1590 O O . PRO A 1 198 ? -5.520 3.170 5.627 1.00 95.31 198 PRO A O 1
ATOM 1593 N N . GLY A 1 199 ? -5.435 1.481 4.177 1.00 92.94 199 GLY A N 1
ATOM 1594 C CA . GLY A 1 199 ? -4.381 2.045 3.335 1.00 92.94 199 GLY A CA 1
ATOM 1595 C C . GLY A 1 199 ? -4.732 3.415 2.756 1.00 92.94 199 GLY A C 1
ATOM 1596 O O . GLY A 1 199 ? -3.896 4.321 2.727 1.00 92.94 199 GLY A O 1
ATOM 1597 N N . ARG A 1 200 ? -5.992 3.620 2.353 1.00 91.88 200 ARG A N 1
ATOM 1598 C CA . ARG A 1 200 ? -6.444 4.926 1.818 1.00 91.88 200 ARG A CA 1
ATOM 1599 C C . ARG A 1 200 ? -6.566 6.040 2.863 1.00 91.88 200 ARG A C 1
ATOM 1601 O O . ARG A 1 200 ? -6.744 7.198 2.489 1.00 91.88 200 ARG A O 1
ATOM 1608 N N . PHE A 1 201 ? -6.473 5.721 4.155 1.00 93.06 201 PHE A N 1
ATOM 1609 C CA . PHE A 1 201 ? -6.407 6.759 5.187 1.00 93.06 201 PHE A CA 1
ATOM 1610 C C . PHE A 1 201 ? -5.037 7.440 5.173 1.00 93.06 201 PHE A C 1
ATOM 1612 O O . PHE A 1 201 ? -4.958 8.641 5.386 1.00 93.06 201 PHE A O 1
ATOM 1619 N N . LEU A 1 202 ? -3.980 6.690 4.848 1.00 88.88 202 LEU A N 1
ATOM 1620 C CA . LEU A 1 202 ? -2.641 7.236 4.634 1.00 88.88 202 LEU A CA 1
ATOM 1621 C C . LEU A 1 202 ? -2.515 7.955 3.295 1.00 88.88 202 LEU A C 1
ATOM 1623 O O . LEU A 1 202 ? -1.920 9.024 3.203 1.00 88.88 202 LEU A O 1
ATOM 1627 N N . LEU A 1 203 ? -3.024 7.322 2.239 1.00 87.62 203 LEU A N 1
ATOM 1628 C CA . LEU A 1 203 ? -2.877 7.786 0.866 1.00 87.62 203 LEU A CA 1
ATOM 1629 C C . LEU A 1 203 ? -4.237 7.736 0.193 1.00 87.62 203 LEU A C 1
ATOM 1631 O O . LEU A 1 203 ? -4.632 6.714 -0.354 1.00 87.62 203 LEU A O 1
ATOM 1635 N N . SER A 1 204 ? -4.986 8.828 0.259 1.00 85.88 204 SER A N 1
ATOM 1636 C CA . SER A 1 204 ? -6.358 8.848 -0.253 1.00 85.88 204 SER A CA 1
ATOM 1637 C C . SER A 1 204 ? -6.419 8.685 -1.775 1.00 85.88 204 SER A C 1
ATOM 1639 O O . SER A 1 204 ? -7.320 8.029 -2.297 1.00 85.88 204 SER A O 1
ATOM 1641 N N . GLY A 1 205 ? -5.416 9.188 -2.495 1.00 84.75 205 GLY A N 1
ATOM 1642 C CA . GLY A 1 205 ? -5.509 9.342 -3.943 1.00 84.75 205 GLY A CA 1
ATOM 1643 C C . GLY A 1 205 ? -6.595 10.354 -4.319 1.00 84.75 205 GLY A C 1
ATOM 1644 O O . GLY A 1 205 ? -7.115 11.078 -3.472 1.00 84.75 205 GLY A O 1
ATOM 1645 N N . THR A 1 206 ? -6.921 10.420 -5.603 1.00 82.25 206 THR A N 1
ATOM 1646 C CA . THR A 1 206 ? -7.864 11.402 -6.159 1.00 82.25 206 THR A CA 1
ATOM 1647 C C . THR A 1 206 ? -9.330 10.994 -6.019 1.00 82.25 206 THR A C 1
ATOM 1649 O O . THR A 1 206 ? -10.192 11.860 -5.868 1.00 82.25 206 THR A O 1
ATOM 1652 N N . ASP A 1 207 ? -9.616 9.690 -6.039 1.00 80.69 207 ASP A N 1
ATOM 1653 C CA . ASP A 1 207 ? -10.991 9.173 -6.070 1.00 80.69 207 ASP A CA 1
ATOM 1654 C C . ASP A 1 207 ? -11.636 9.027 -4.680 1.00 80.69 207 ASP A C 1
ATOM 1656 O O . ASP A 1 207 ? -12.856 9.133 -4.554 1.00 80.69 207 ASP A O 1
ATOM 1660 N N . TYR A 1 208 ? -10.840 8.788 -3.632 1.00 85.25 208 TYR A N 1
ATOM 1661 C CA . TYR A 1 208 ? -11.355 8.618 -2.272 1.00 85.25 208 TYR A CA 1
ATOM 1662 C C . TYR A 1 208 ? -11.456 9.970 -1.575 1.00 85.25 208 TYR A C 1
ATOM 1664 O O . TYR A 1 208 ? -10.496 10.739 -1.549 1.00 85.25 208 TYR A O 1
ATOM 1672 N N . LYS A 1 209 ? -12.609 10.232 -0.959 1.00 83.19 209 LYS A N 1
ATOM 1673 C CA . LYS A 1 209 ? -12.859 11.439 -0.169 1.00 83.19 209 LYS A CA 1
ATOM 1674 C C . LYS A 1 209 ? -12.864 11.094 1.319 1.00 83.19 209 LYS A C 1
ATOM 1676 O O . LYS A 1 209 ? -13.839 10.517 1.809 1.00 83.19 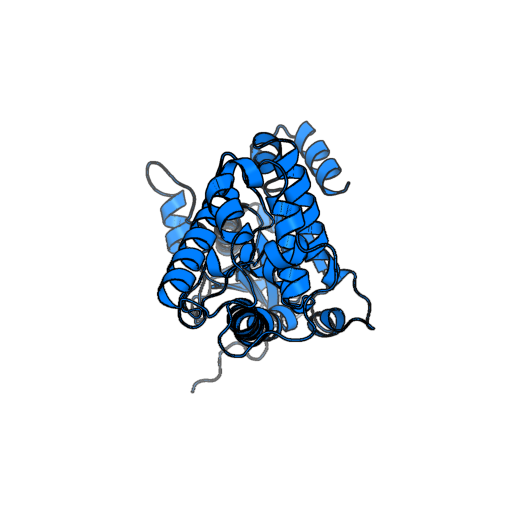209 LYS A O 1
ATOM 1681 N N . PRO A 1 210 ? -11.793 11.427 2.058 1.00 77.81 210 PRO A N 1
ATOM 1682 C CA . PRO A 1 210 ? -11.788 11.293 3.508 1.00 77.81 210 PRO A CA 1
ATOM 1683 C C . PRO A 1 210 ? -12.963 12.054 4.135 1.00 77.81 210 PRO A C 1
ATOM 1685 O O . PRO A 1 210 ? -13.284 13.161 3.712 1.00 77.81 210 PRO A O 1
ATOM 1688 N N . GLY A 1 211 ? -13.592 11.467 5.155 1.00 77.00 211 GLY A N 1
ATOM 1689 C CA . GLY A 1 211 ? -14.643 12.123 5.939 1.00 77.00 211 GLY A CA 1
ATOM 1690 C C . GLY A 1 211 ? -16.083 11.939 5.445 1.00 77.00 211 GLY A C 1
ATOM 1691 O O . GLY A 1 211 ? -16.994 12.241 6.211 1.00 77.00 211 GLY A O 1
ATOM 1692 N N . ASP A 1 212 ? -16.326 11.386 4.248 1.00 86.44 212 ASP A N 1
ATOM 1693 C CA . ASP A 1 212 ? -17.700 11.093 3.786 1.00 86.44 212 ASP A CA 1
ATOM 1694 C C . ASP A 1 212 ? -18.368 10.014 4.661 1.00 86.44 212 ASP A C 1
ATOM 1696 O O . ASP A 1 212 ? -19.531 10.124 5.055 1.00 86.44 212 ASP A O 1
ATOM 1700 N N . LYS A 1 213 ? -17.611 8.960 4.987 1.00 93.19 213 LYS A N 1
ATOM 1701 C CA . LYS A 1 213 ? -18.028 7.850 5.854 1.00 93.19 213 LYS A CA 1
ATOM 1702 C C . LYS A 1 213 ? -16.911 7.507 6.845 1.00 93.19 213 LYS A C 1
ATOM 1704 O O . LYS A 1 213 ? -16.197 6.524 6.642 1.00 93.19 213 LYS A O 1
ATOM 1709 N N . PRO A 1 214 ? -16.719 8.321 7.898 1.00 95.62 214 PRO A N 1
ATOM 1710 C CA . PRO A 1 214 ? -15.617 8.144 8.833 1.00 95.62 214 PRO A CA 1
ATOM 1711 C C . PRO A 1 214 ? -15.803 6.895 9.691 1.00 95.62 214 PRO A C 1
ATOM 1713 O O . PRO A 1 214 ? -16.903 6.625 10.165 1.00 95.62 214 PRO A O 1
ATOM 1716 N N . PHE A 1 215 ? -14.740 6.138 9.927 1.00 97.25 215 PHE A N 1
ATOM 1717 C CA . PHE A 1 215 ? -14.752 5.029 10.880 1.00 97.25 215 PHE A CA 1
ATOM 1718 C C . PHE A 1 215 ? -13.391 4.890 11.552 1.00 97.25 215 PHE A C 1
ATOM 1720 O O . PHE A 1 215 ? -12.367 5.290 10.999 1.00 97.25 215 PHE A O 1
ATOM 1727 N N . VAL A 1 216 ? -13.398 4.298 12.741 1.00 97.56 216 VAL A N 1
ATOM 1728 C CA . VAL A 1 216 ? -12.207 3.998 13.540 1.00 97.56 216 VAL A CA 1
ATOM 1729 C C . VAL A 1 216 ? -12.334 2.595 14.130 1.00 97.56 216 VAL A C 1
ATOM 1731 O O . VAL A 1 216 ? -13.456 2.089 14.247 1.00 97.56 216 VAL A O 1
ATOM 1734 N N . PRO A 1 217 ? -11.223 1.924 14.475 1.00 96.81 217 PRO A N 1
ATOM 1735 C CA . PRO A 1 217 ? -11.315 0.664 15.196 1.00 96.81 217 PRO A CA 1
ATOM 1736 C C . PRO A 1 217 ? -11.872 0.904 16.605 1.00 96.81 217 PRO A C 1
ATOM 1738 O O . PRO A 1 217 ? -11.461 1.832 17.297 1.00 96.81 217 PRO A O 1
ATOM 1741 N N . LEU A 1 218 ? -12.796 0.048 17.041 1.00 95.44 218 LEU A N 1
ATOM 1742 C CA . LEU A 1 218 ? -13.362 0.079 18.390 1.00 95.44 218 LEU A CA 1
ATOM 1743 C C . LEU A 1 218 ? -12.737 -1.048 19.211 1.00 95.44 218 LEU A C 1
ATOM 1745 O O . LEU A 1 218 ? -13.177 -2.197 19.155 1.00 95.44 218 LEU A O 1
ATOM 1749 N N . PHE A 1 219 ? -11.671 -0.738 19.951 1.00 93.88 219 PHE A N 1
ATOM 1750 C CA . PHE A 1 219 ? -10.892 -1.761 20.658 1.00 93.88 219 PHE A CA 1
ATOM 1751 C C . PHE A 1 219 ? -11.631 -2.368 21.854 1.00 93.88 219 PHE A C 1
ATOM 1753 O O . PHE A 1 219 ? -11.384 -3.525 22.195 1.00 93.88 219 PHE A O 1
ATOM 1760 N N . SER A 1 220 ? -12.599 -1.643 22.421 1.00 89.62 220 SER A N 1
ATOM 1761 C CA . SER A 1 220 ? -13.495 -2.121 23.482 1.00 89.62 220 SER A CA 1
ATOM 1762 C C . SER A 1 220 ? -14.261 -3.397 23.112 1.00 89.62 220 SER A C 1
ATOM 1764 O O . SER A 1 220 ? -14.510 -4.222 23.992 1.00 89.62 220 SER A O 1
ATOM 1766 N N . ILE A 1 221 ? -14.547 -3.621 21.819 1.00 84.06 221 ILE A N 1
ATOM 1767 C CA . ILE A 1 221 ? -15.175 -4.856 21.311 1.00 84.06 221 ILE A CA 1
ATOM 1768 C C . ILE A 1 221 ? -14.361 -6.099 21.706 1.00 84.06 221 ILE A C 1
ATOM 1770 O O . ILE A 1 221 ? -14.933 -7.160 21.938 1.00 84.06 221 ILE A O 1
ATOM 1774 N N . ASN A 1 222 ? -13.036 -5.969 21.816 1.00 73.00 222 ASN A N 1
ATOM 1775 C CA . ASN A 1 222 ? -12.136 -7.071 22.163 1.00 73.00 222 ASN A CA 1
ATOM 1776 C C . ASN A 1 222 ? -11.854 -7.178 23.667 1.00 73.00 222 ASN A C 1
ATOM 1778 O O . ASN A 1 222 ? -11.339 -8.199 24.119 1.00 73.00 222 ASN A O 1
ATOM 1782 N N . LEU A 1 223 ? -12.129 -6.116 24.430 1.00 64.12 223 LEU A N 1
ATOM 1783 C CA . LEU A 1 223 ? -11.844 -6.034 25.866 1.00 64.12 223 LEU A CA 1
ATOM 1784 C C . LEU A 1 223 ? -12.996 -6.580 26.715 1.00 64.12 223 LEU A C 1
ATOM 1786 O O . LEU A 1 223 ? -12.769 -7.087 27.813 1.00 64.12 223 LEU A O 1
ATOM 1790 N N . ALA A 1 224 ? -14.228 -6.519 26.209 1.00 57.34 224 ALA A N 1
ATOM 1791 C CA . ALA A 1 224 ? -15.359 -7.194 26.823 1.00 57.34 224 ALA A CA 1
ATOM 1792 C C . ALA A 1 224 ? -15.205 -8.708 26.601 1.00 57.34 224 ALA A C 1
ATOM 1794 O O . ALA A 1 224 ? -15.509 -9.212 25.525 1.00 57.34 224 ALA A O 1
ATOM 1795 N N . GLY A 1 225 ? -14.697 -9.431 27.606 1.00 50.34 225 GLY A N 1
ATOM 1796 C CA . GLY A 1 225 ? -14.396 -10.873 27.589 1.00 50.34 225 GLY A CA 1
ATOM 1797 C C . GLY A 1 225 ? -15.578 -11.834 27.359 1.00 50.34 225 GLY A C 1
ATOM 1798 O O . GLY A 1 225 ? -15.579 -12.938 27.896 1.00 50.34 225 GLY A O 1
ATOM 1799 N N . GLY A 1 226 ? -16.581 -11.454 26.571 1.00 47.97 226 GLY A N 1
ATOM 1800 C CA . GLY A 1 226 ? -17.703 -12.285 26.166 1.00 47.97 226 GLY A CA 1
ATOM 1801 C C . GLY A 1 226 ? -18.407 -11.680 24.955 1.00 47.97 226 GLY A C 1
ATOM 1802 O O . GLY A 1 226 ? -18.940 -10.584 25.054 1.00 47.97 226 GLY A O 1
ATOM 1803 N N . SER A 1 227 ? -18.396 -12.425 23.843 1.00 52.56 227 SER A N 1
ATOM 1804 C CA . SER A 1 227 ? -19.184 -12.250 22.608 1.00 52.56 227 SER A CA 1
ATOM 1805 C C . SER A 1 227 ? -19.336 -10.822 22.063 1.00 52.56 227 SER A C 1
ATOM 1807 O O . SER A 1 227 ? -20.050 -9.998 22.631 1.00 52.56 227 SER A O 1
ATOM 1809 N N . VAL A 1 228 ? -18.794 -10.584 20.862 1.00 59.97 228 VAL A N 1
ATOM 1810 C CA . VAL A 1 228 ? -19.196 -9.452 20.010 1.00 59.97 228 VAL A CA 1
ATOM 1811 C C . VAL A 1 228 ? -20.732 -9.374 20.006 1.00 59.97 228 VAL A C 1
ATOM 1813 O O . VAL A 1 228 ? -21.368 -10.395 19.719 1.00 59.97 228 VAL A O 1
ATOM 1816 N N . PRO A 1 229 ? -21.344 -8.223 20.348 1.00 63.28 229 PRO A N 1
ATOM 1817 C CA . PRO A 1 229 ? -22.795 -8.098 20.363 1.00 63.28 229 PRO A CA 1
ATOM 1818 C C . PRO A 1 229 ? -23.367 -8.547 19.017 1.00 63.28 229 PRO A C 1
ATOM 1820 O O . PRO A 1 229 ? -22.903 -8.100 17.970 1.00 63.28 229 PRO A O 1
ATOM 1823 N N . GLY A 1 230 ? -24.382 -9.419 19.028 1.00 68.31 230 GLY A N 1
ATOM 1824 C CA . GLY A 1 230 ? -24.995 -9.922 17.790 1.00 68.31 230 GLY A CA 1
ATOM 1825 C C . GLY A 1 230 ? -25.581 -8.812 16.903 1.00 68.31 230 GLY A C 1
ATOM 1826 O O . GLY A 1 230 ? -25.754 -9.006 15.702 1.00 68.31 230 GLY A O 1
ATOM 1827 N N . SER A 1 231 ? -25.856 -7.639 17.483 1.00 81.44 231 SER A N 1
ATOM 1828 C CA . SER A 1 231 ? -26.242 -6.417 16.777 1.00 81.44 231 SER A CA 1
ATOM 1829 C C . SER A 1 231 ? -25.934 -5.174 17.612 1.00 81.44 231 SER A C 1
ATOM 1831 O O . SER A 1 231 ? -26.085 -5.201 18.834 1.00 81.44 231 SER A O 1
ATOM 1833 N N . PHE A 1 232 ? -25.603 -4.068 16.948 1.00 89.81 232 PHE A N 1
ATOM 1834 C CA . PHE A 1 232 ? -25.470 -2.750 17.569 1.00 89.81 232 PHE A CA 1
ATOM 1835 C C . PHE A 1 232 ? -26.772 -1.938 17.437 1.00 89.81 232 PHE A C 1
ATOM 1837 O O . PHE A 1 232 ? -27.438 -2.042 16.401 1.00 89.81 232 PHE A O 1
ATOM 1844 N N . PRO A 1 233 ? -27.142 -1.109 18.434 1.00 94.06 233 PRO A N 1
ATOM 1845 C CA . PRO A 1 233 ? -28.258 -0.181 18.308 1.00 94.06 233 PRO A CA 1
ATOM 1846 C C . PRO A 1 233 ? -28.067 0.751 17.110 1.00 94.06 233 PRO A C 1
ATOM 1848 O O . PRO A 1 233 ? -26.954 1.188 16.811 1.00 94.06 233 PRO A O 1
ATOM 1851 N N . ALA A 1 234 ? -29.157 1.088 16.422 1.00 94.00 234 ALA A N 1
ATOM 1852 C CA . ALA A 1 234 ? -29.091 2.040 15.320 1.00 94.00 234 ALA A CA 1
ATOM 1853 C C . ALA A 1 234 ? -28.476 3.366 15.799 1.00 94.00 234 ALA A C 1
ATOM 1855 O O . ALA A 1 234 ? -28.822 3.861 16.868 1.00 94.00 234 ALA A O 1
ATOM 1856 N N . GLN A 1 235 ? -27.587 3.948 14.987 1.00 96.00 235 GLN A N 1
ATOM 1857 C CA . GLN A 1 235 ? -26.860 5.185 15.310 1.00 96.00 235 GLN A CA 1
ATOM 1858 C C . GLN A 1 235 ? -25.892 5.083 16.506 1.00 96.00 235 GLN A C 1
ATOM 1860 O O . GLN A 1 235 ? -25.418 6.114 16.980 1.00 96.00 235 GLN A O 1
ATOM 1865 N N . SER A 1 236 ? -25.556 3.881 16.983 1.00 97.06 236 SER A N 1
ATOM 1866 C CA . SER A 1 236 ? -24.458 3.713 17.939 1.00 97.06 236 SER A CA 1
ATOM 1867 C C . SER A 1 236 ? -23.086 3.784 17.257 1.00 97.06 236 SER A C 1
ATOM 1869 O O . SER A 1 236 ? -22.982 3.649 16.031 1.00 97.06 236 SER A O 1
ATOM 1871 N N . TRP A 1 237 ? -22.019 3.947 18.047 1.00 97.00 237 TRP A N 1
ATOM 1872 C CA . TRP A 1 237 ? -20.634 3.878 17.560 1.00 97.00 237 TRP A CA 1
ATOM 1873 C C . TRP A 1 237 ? -20.362 2.605 16.758 1.00 97.00 237 TRP A C 1
ATOM 1875 O O . TRP A 1 237 ? -19.852 2.678 15.638 1.00 97.00 237 TRP A O 1
ATOM 1885 N N . GLY A 1 238 ? -20.748 1.449 17.305 1.00 95.56 238 GLY A N 1
ATOM 1886 C CA . GLY A 1 238 ? -20.576 0.149 16.663 1.00 95.56 238 GLY A CA 1
ATOM 1887 C C . GLY A 1 238 ? -21.340 0.037 15.346 1.00 95.56 238 GLY A C 1
ATOM 1888 O O . GLY A 1 238 ? -20.761 -0.380 14.345 1.00 95.56 238 GLY A O 1
ATOM 1889 N N . ALA A 1 239 ? -22.609 0.464 15.308 1.00 95.88 239 ALA A N 1
ATOM 1890 C CA . ALA A 1 239 ? -23.424 0.391 14.095 1.00 95.88 239 ALA A CA 1
ATOM 1891 C C . ALA A 1 239 ? -22.870 1.277 12.970 1.00 95.88 239 ALA A C 1
ATOM 1893 O O . ALA A 1 239 ? -22.751 0.829 11.830 1.00 95.88 239 ALA A O 1
ATOM 1894 N N . VAL A 1 240 ? -22.512 2.526 13.288 1.00 97.44 240 VAL A N 1
ATOM 1895 C CA . VAL A 1 240 ? -22.032 3.488 12.288 1.00 97.44 240 VAL A CA 1
ATOM 1896 C C . VAL A 1 240 ? -20.633 3.132 11.793 1.00 97.44 240 VAL A C 1
ATOM 1898 O O . VAL A 1 240 ? -20.418 3.121 10.583 1.00 97.44 240 VAL A O 1
ATOM 1901 N N . CYS A 1 241 ? -19.701 2.767 12.680 1.00 97.56 241 CYS A N 1
ATOM 1902 C CA . CYS A 1 241 ? -18.361 2.359 12.250 1.00 97.56 241 CYS A CA 1
ATOM 1903 C C . CYS A 1 241 ? -18.396 1.068 11.421 1.00 97.56 241 CYS A C 1
ATOM 1905 O O . CYS A 1 241 ? -17.687 0.985 10.422 1.00 97.56 241 CYS A O 1
ATOM 1907 N N . ALA A 1 242 ? -19.248 0.096 11.771 1.00 96.31 242 ALA A N 1
ATOM 1908 C CA . ALA A 1 242 ? -19.396 -1.133 10.994 1.00 96.31 242 ALA A CA 1
ATOM 1909 C C . ALA A 1 242 ? -19.970 -0.880 9.589 1.00 96.31 242 ALA A C 1
ATOM 1911 O O . ALA A 1 242 ? -19.471 -1.450 8.615 1.00 96.31 242 ALA A O 1
ATOM 1912 N N . ASP A 1 243 ? -20.985 -0.017 9.461 1.00 96.44 243 ASP A N 1
ATOM 1913 C CA . ASP A 1 243 ? -21.554 0.356 8.159 1.00 96.44 243 ASP A CA 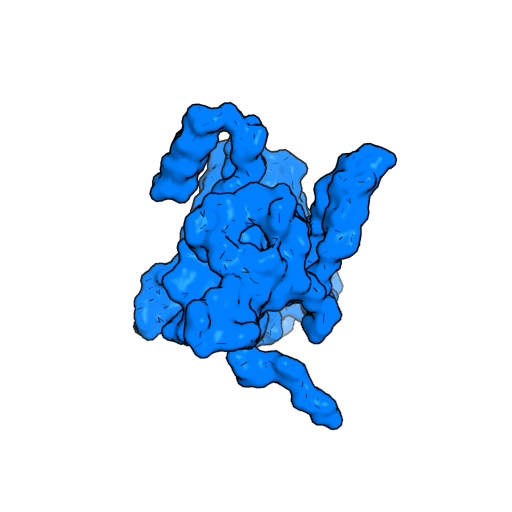1
ATOM 1914 C C . ASP A 1 243 ? -20.544 1.124 7.295 1.00 96.44 243 ASP A C 1
ATOM 1916 O O . ASP A 1 243 ? -20.345 0.806 6.121 1.00 96.44 243 ASP A O 1
ATOM 1920 N N . HIS A 1 244 ? -19.842 2.091 7.883 1.00 97.31 244 HIS A N 1
ATOM 1921 C CA . HIS A 1 244 ? -18.830 2.880 7.185 1.00 97.31 244 HIS A CA 1
ATOM 1922 C C . HIS A 1 244 ? -17.611 2.035 6.779 1.00 97.31 244 HIS A C 1
ATOM 1924 O O . HIS A 1 244 ? -17.141 2.153 5.647 1.00 97.31 244 HIS A O 1
ATOM 1930 N N . TYR A 1 245 ? -17.161 1.112 7.636 1.00 97.25 245 TYR A N 1
ATOM 1931 C CA . TYR A 1 245 ? -16.145 0.112 7.296 1.00 97.25 245 TYR A CA 1
ATOM 1932 C C . TYR A 1 245 ? -16.587 -0.764 6.120 1.00 97.25 245 TYR A C 1
ATOM 1934 O O . TYR A 1 245 ? -15.833 -0.965 5.167 1.00 97.25 245 TYR A O 1
ATOM 1942 N N . LYS A 1 246 ? -17.826 -1.270 6.152 1.00 96.12 246 LYS A N 1
ATOM 1943 C CA . LYS A 1 246 ? -18.379 -2.078 5.061 1.00 96.12 246 LYS A CA 1
ATOM 1944 C C . LYS A 1 246 ? -18.437 -1.278 3.762 1.00 96.12 246 LYS A C 1
ATOM 1946 O O . LYS A 1 246 ? -18.055 -1.796 2.715 1.00 96.12 246 LYS A O 1
ATOM 1951 N N . ALA A 1 247 ? -18.864 -0.017 3.830 1.00 96.12 247 ALA A N 1
ATOM 1952 C CA . ALA A 1 247 ? -18.886 0.874 2.680 1.00 96.12 247 ALA A CA 1
ATOM 1953 C C . ALA A 1 247 ? -17.479 1.067 2.097 1.00 96.12 247 ALA A C 1
ATOM 1955 O O . ALA A 1 247 ? -17.298 0.906 0.895 1.00 96.12 247 ALA A O 1
ATOM 1956 N N . TYR A 1 248 ? -16.476 1.315 2.941 1.00 96.12 248 TYR A N 1
ATOM 1957 C CA . TYR A 1 248 ? -15.080 1.398 2.520 1.00 96.12 248 TYR A CA 1
ATOM 1958 C C . TYR A 1 248 ? -14.601 0.104 1.846 1.00 96.12 248 TYR A C 1
ATOM 1960 O O . TYR A 1 248 ? -14.081 0.122 0.730 1.00 96.12 248 TYR A O 1
ATOM 1968 N N . ARG A 1 249 ? -14.826 -1.048 2.482 1.00 94.88 249 ARG A N 1
ATOM 1969 C CA . ARG A 1 249 ? -14.422 -2.350 1.940 1.00 94.88 249 ARG A CA 1
ATOM 1970 C C . ARG A 1 249 ? -15.056 -2.618 0.575 1.00 94.88 249 ARG A C 1
ATOM 1972 O O . ARG A 1 249 ? -14.364 -3.038 -0.351 1.00 94.88 249 ARG A O 1
ATOM 1979 N N . ASP A 1 250 ? -16.361 -2.394 0.452 1.00 93.69 250 ASP A N 1
ATOM 1980 C CA . ASP A 1 250 ? -17.137 -2.821 -0.712 1.00 93.69 250 ASP A CA 1
ATOM 1981 C C . ASP A 1 250 ? -17.122 -1.793 -1.859 1.00 93.69 250 ASP A C 1
ATOM 1983 O O . ASP A 1 250 ? -17.235 -2.194 -3.018 1.00 93.69 250 ASP A O 1
ATOM 1987 N N . HIS A 1 251 ? -16.923 -0.501 -1.571 1.00 92.50 251 HIS A N 1
ATOM 1988 C CA . HIS A 1 251 ? -16.945 0.573 -2.574 1.00 92.50 251 HIS A CA 1
ATOM 1989 C C . HIS A 1 251 ? -15.577 1.212 -2.859 1.00 92.50 251 HIS A C 1
ATOM 1991 O O . HIS A 1 251 ? -15.412 1.775 -3.939 1.00 92.50 251 HIS A O 1
ATOM 1997 N N . GLU A 1 252 ? -14.585 1.064 -1.974 1.00 92.31 252 GLU A N 1
ATOM 1998 C CA . GLU A 1 252 ? -13.241 1.638 -2.161 1.00 92.31 252 GLU A CA 1
ATOM 1999 C C . GLU A 1 252 ? -12.177 0.557 -2.379 1.00 92.31 252 GLU A C 1
ATOM 2001 O O . GLU A 1 252 ? -11.499 0.537 -3.411 1.00 92.31 252 GLU A O 1
ATOM 2006 N N . ALA A 1 253 ? -12.039 -0.375 -1.429 1.00 92.00 253 ALA A N 1
ATOM 2007 C CA . ALA A 1 253 ? -11.004 -1.407 -1.484 1.00 92.00 253 ALA A CA 1
ATOM 2008 C C . ALA A 1 253 ? -11.297 -2.437 -2.587 1.00 92.00 253 ALA A C 1
ATOM 2010 O O . ALA A 1 253 ? -10.507 -2.605 -3.518 1.00 92.00 253 ALA A O 1
ATOM 2011 N N . ARG A 1 254 ? -12.458 -3.102 -2.535 1.00 91.19 254 ARG A N 1
ATOM 2012 C CA . ARG A 1 254 ? -12.833 -4.166 -3.483 1.00 91.19 254 ARG A CA 1
ATOM 2013 C C . ARG A 1 254 ? -12.790 -3.707 -4.947 1.00 91.19 254 ARG A C 1
ATOM 2015 O O . ARG A 1 254 ? -12.152 -4.403 -5.743 1.00 91.19 254 ARG A O 1
ATOM 2022 N N . PRO A 1 255 ? -13.383 -2.558 -5.337 1.00 90.69 255 PRO A N 1
ATOM 2023 C CA . PRO A 1 255 ? -13.406 -2.165 -6.742 1.00 90.69 255 PRO A CA 1
ATOM 2024 C C . PRO A 1 255 ? -12.020 -1.841 -7.297 1.00 90.69 255 PRO A C 1
ATOM 2026 O O . PRO A 1 255 ? -11.778 -2.071 -8.481 1.00 90.69 255 PRO A O 1
ATOM 2029 N N . PHE A 1 256 ? -11.094 -1.353 -6.465 1.00 89.19 256 PHE A N 1
ATOM 2030 C CA . PHE A 1 256 ? -9.706 -1.156 -6.877 1.00 89.19 256 PHE A CA 1
ATOM 2031 C C . PHE A 1 256 ? -9.070 -2.486 -7.314 1.00 89.19 256 PHE A C 1
ATOM 2033 O O . PHE A 1 256 ? -8.547 -2.598 -8.427 1.00 89.19 256 PHE A O 1
ATOM 2040 N N . PHE A 1 257 ? -9.197 -3.536 -6.501 1.00 86.50 257 PHE A N 1
ATOM 2041 C CA . PHE A 1 257 ? -8.657 -4.848 -6.854 1.00 86.50 257 PHE A CA 1
ATOM 2042 C C . PHE A 1 257 ? -9.361 -5.469 -8.069 1.00 86.50 257 PHE A C 1
ATOM 2044 O O . PHE A 1 257 ? -8.700 -5.980 -8.974 1.00 86.50 257 PHE A O 1
ATOM 2051 N N . GLU A 1 258 ? -10.689 -5.376 -8.146 1.00 85.19 258 GLU A N 1
ATOM 2052 C CA . GLU A 1 258 ? -11.461 -5.909 -9.275 1.00 85.19 258 GLU A CA 1
ATOM 2053 C C . GLU A 1 258 ? -11.104 -5.241 -10.608 1.00 85.19 258 GLU A C 1
ATOM 2055 O O . GLU A 1 258 ? -10.930 -5.931 -11.614 1.00 85.19 258 GLU A O 1
ATOM 2060 N N . ARG A 1 259 ? -10.938 -3.915 -10.630 1.00 84.56 259 ARG A N 1
ATOM 2061 C CA . ARG A 1 259 ? -10.617 -3.174 -11.860 1.00 84.56 259 ARG A CA 1
ATOM 2062 C C . ARG A 1 259 ? -9.170 -3.376 -12.302 1.00 84.56 259 ARG A C 1
ATOM 2064 O O . ARG A 1 259 ? -8.910 -3.538 -13.498 1.00 84.56 259 ARG A O 1
ATOM 2071 N N . HIS A 1 260 ? -8.229 -3.360 -11.360 1.00 81.50 260 HIS A N 1
ATOM 2072 C CA . HIS A 1 260 ? -6.807 -3.281 -11.692 1.00 81.50 260 HIS A CA 1
ATOM 2073 C C . HIS A 1 260 ? -6.107 -4.645 -11.650 1.00 81.50 260 HIS A C 1
ATOM 2075 O O . HIS A 1 260 ? -5.446 -5.011 -12.624 1.00 81.50 260 HIS A O 1
ATOM 2081 N N . PHE A 1 261 ? -6.305 -5.459 -10.608 1.00 78.12 261 PHE A N 1
ATOM 2082 C CA . PHE A 1 261 ? -5.546 -6.709 -10.436 1.00 78.12 261 PHE A CA 1
ATOM 2083 C C . PHE A 1 261 ? -5.985 -7.823 -11.374 1.00 78.12 261 PHE A C 1
ATOM 2085 O O . PHE A 1 261 ? -5.143 -8.580 -11.858 1.00 78.12 261 PHE A O 1
ATOM 2092 N N . GLN A 1 262 ? -7.274 -7.886 -11.720 1.00 74.50 262 GLN A N 1
ATOM 2093 C CA . GLN A 1 262 ? -7.774 -8.861 -12.698 1.00 74.50 262 GLN A CA 1
ATOM 2094 C C . GLN A 1 262 ? -7.087 -8.738 -14.066 1.00 74.50 262 GLN A C 1
ATOM 2096 O O . GLN A 1 262 ? -7.152 -9.663 -14.881 1.00 74.50 262 GLN A O 1
ATOM 2101 N N . ASN A 1 263 ? -6.463 -7.591 -14.348 1.00 79.56 263 ASN A N 1
ATOM 2102 C CA . ASN A 1 263 ? -5.839 -7.264 -15.622 1.00 79.56 263 ASN A CA 1
ATOM 2103 C C . ASN A 1 263 ? -4.311 -7.423 -15.633 1.00 79.56 263 ASN A C 1
ATOM 2105 O O . ASN A 1 263 ? -3.734 -7.312 -16.713 1.00 79.56 263 ASN A O 1
ATOM 2109 N N . LEU A 1 264 ? -3.667 -7.697 -14.495 1.00 87.31 264 LEU A N 1
ATOM 2110 C CA . LEU A 1 264 ? -2.208 -7.804 -14.393 1.00 87.31 264 LEU A CA 1
ATOM 2111 C C . LEU A 1 264 ? -1.698 -9.177 -14.846 1.00 87.31 264 LEU A C 1
ATOM 2113 O O . LEU A 1 264 ? -2.215 -10.199 -14.409 1.00 87.31 264 LEU A O 1
ATOM 2117 N N . ASP A 1 265 ? -0.652 -9.206 -15.676 1.00 88.44 265 ASP A N 1
ATOM 2118 C CA . ASP A 1 265 ? 0.055 -10.427 -16.094 1.00 88.44 265 ASP A CA 1
ATOM 2119 C C . ASP A 1 265 ? 1.129 -10.867 -15.083 1.00 88.44 265 ASP A C 1
ATOM 2121 O O . ASP A 1 265 ? 1.461 -12.053 -14.986 1.00 88.44 265 ASP A O 1
ATOM 2125 N N . ALA A 1 266 ? 1.702 -9.912 -14.352 1.00 89.94 266 ALA A N 1
ATOM 2126 C CA . ALA A 1 266 ? 2.714 -10.130 -13.325 1.00 89.94 266 ALA A CA 1
ATOM 2127 C C . ALA A 1 266 ? 2.628 -9.055 -12.232 1.00 89.94 266 ALA A C 1
ATOM 2129 O O . ALA A 1 266 ? 2.081 -7.976 -12.462 1.00 89.94 266 ALA A O 1
ATOM 2130 N N . GLN A 1 267 ? 3.202 -9.341 -11.067 1.00 90.94 267 GLN A N 1
ATOM 2131 C CA . GLN A 1 267 ? 3.305 -8.408 -9.948 1.00 90.94 267 GLN A CA 1
ATOM 2132 C C . GLN A 1 267 ? 4.750 -8.339 -9.451 1.00 90.94 267 GLN A C 1
ATOM 2134 O O . GLN A 1 267 ? 5.388 -9.370 -9.251 1.00 90.94 267 GLN A O 1
ATOM 2139 N N . VAL A 1 268 ? 5.239 -7.128 -9.211 1.00 94.06 268 VAL A N 1
ATOM 2140 C CA . VAL A 1 268 ? 6.500 -6.843 -8.525 1.00 94.06 268 VAL A CA 1
ATOM 2141 C C . VAL A 1 268 ? 6.174 -6.155 -7.202 1.00 94.06 268 VAL A C 1
ATOM 2143 O O . VAL A 1 268 ? 5.450 -5.156 -7.181 1.00 94.06 268 VAL A O 1
ATOM 2146 N N . ILE A 1 269 ? 6.678 -6.706 -6.101 1.00 93.25 269 ILE A N 1
ATOM 2147 C CA . ILE A 1 269 ? 6.540 -6.170 -4.745 1.00 93.25 269 ILE A CA 1
ATOM 2148 C C . ILE A 1 269 ? 7.931 -5.774 -4.263 1.00 93.25 269 ILE A C 1
ATOM 2150 O O . ILE A 1 269 ? 8.785 -6.626 -4.023 1.00 93.25 269 ILE A O 1
ATOM 2154 N N . LEU A 1 270 ? 8.161 -4.472 -4.153 1.00 94.62 270 LEU A N 1
ATOM 2155 C CA . LEU A 1 270 ? 9.410 -3.911 -3.661 1.00 94.62 270 LEU A CA 1
ATOM 2156 C C . LEU A 1 270 ? 9.394 -3.841 -2.135 1.00 94.62 270 LEU A C 1
ATOM 2158 O O . LEU A 1 270 ? 8.396 -3.428 -1.540 1.00 94.62 270 LEU A O 1
ATOM 2162 N N . ILE A 1 271 ? 10.508 -4.198 -1.506 1.00 92.25 271 ILE A N 1
ATOM 2163 C CA . ILE A 1 271 ? 10.670 -4.104 -0.055 1.00 92.25 271 ILE A CA 1
ATOM 2164 C C . ILE A 1 271 ? 11.978 -3.395 0.300 1.00 92.25 271 ILE A C 1
ATOM 2166 O O . ILE A 1 271 ? 13.017 -3.600 -0.340 1.00 92.25 271 ILE A O 1
ATOM 2170 N N . ASP A 1 272 ? 11.924 -2.546 1.322 1.00 91.19 272 ASP A N 1
ATOM 2171 C CA . ASP A 1 272 ? 13.095 -1.903 1.918 1.00 91.19 272 ASP A CA 1
ATOM 2172 C C . ASP A 1 272 ? 13.547 -2.667 3.170 1.00 91.19 272 ASP A C 1
ATOM 2174 O O . ASP A 1 272 ? 13.280 -2.269 4.305 1.00 91.19 272 ASP A O 1
ATOM 2178 N N . LEU A 1 273 ? 14.219 -3.802 2.958 1.00 90.44 273 LEU A N 1
ATOM 2179 C CA . LEU A 1 273 ? 14.730 -4.622 4.061 1.00 90.44 273 LEU A CA 1
ATOM 2180 C C . LEU A 1 273 ? 15.782 -3.884 4.893 1.00 90.44 273 LEU A C 1
ATOM 2182 O O . LEU A 1 273 ? 15.811 -4.047 6.109 1.00 90.44 273 LEU A O 1
ATOM 2186 N N . LEU A 1 274 ? 16.613 -3.048 4.266 1.00 90.38 274 LEU A N 1
ATOM 2187 C CA . LEU A 1 274 ? 17.622 -2.259 4.975 1.00 90.38 274 LEU A CA 1
ATOM 2188 C C . LEU A 1 274 ? 16.978 -1.248 5.921 1.00 90.38 274 LEU A C 1
ATOM 2190 O O . LEU A 1 274 ? 17.394 -1.135 7.077 1.00 90.38 274 LEU A O 1
ATOM 2194 N N . GLY A 1 275 ? 15.944 -0.552 5.446 1.00 89.88 275 GLY A N 1
ATOM 2195 C CA . GLY A 1 275 ? 15.144 0.362 6.249 1.00 89.88 275 GLY A CA 1
ATOM 2196 C C . GLY A 1 275 ? 14.525 -0.335 7.459 1.00 89.88 275 GLY A C 1
ATOM 2197 O O . GLY A 1 275 ? 14.747 0.101 8.591 1.00 89.88 275 GLY A O 1
ATOM 2198 N N . ALA A 1 276 ? 13.852 -1.472 7.249 1.00 90.25 276 ALA A N 1
ATOM 2199 C CA . ALA A 1 276 ? 13.277 -2.265 8.339 1.00 90.25 276 ALA A CA 1
ATOM 2200 C C . ALA A 1 276 ? 14.320 -2.782 9.334 1.00 90.25 276 ALA A C 1
ATOM 2202 O O . ALA A 1 276 ? 14.106 -2.696 10.540 1.00 90.25 276 ALA A O 1
ATOM 2203 N N . MET A 1 277 ? 15.460 -3.289 8.860 1.00 89.75 277 MET A N 1
ATOM 2204 C CA . MET A 1 277 ? 16.537 -3.744 9.742 1.00 89.75 277 MET A CA 1
ATOM 2205 C C . MET A 1 277 ? 17.095 -2.597 10.590 1.00 89.75 277 MET A C 1
ATOM 2207 O O . MET A 1 277 ? 17.361 -2.790 11.774 1.00 89.75 277 MET A O 1
ATOM 2211 N N . THR A 1 278 ? 17.223 -1.403 10.005 1.00 91.19 278 THR A N 1
ATOM 2212 C CA . THR A 1 278 ? 17.685 -0.196 10.708 1.00 91.19 278 THR A CA 1
ATOM 2213 C C . THR A 1 278 ? 16.661 0.289 11.739 1.00 91.19 278 THR A C 1
ATOM 2215 O O . THR A 1 278 ? 17.049 0.727 12.818 1.00 91.19 278 THR A O 1
ATOM 2218 N N . ALA A 1 279 ? 15.361 0.178 11.443 1.00 91.19 279 ALA A N 1
ATOM 2219 C CA . ALA A 1 279 ? 14.273 0.487 12.380 1.00 91.19 279 ALA A CA 1
ATOM 2220 C C . ALA A 1 279 ? 14.172 -0.507 13.552 1.00 91.19 279 ALA A C 1
ATOM 2222 O O . ALA A 1 279 ? 13.574 -0.201 14.583 1.00 91.19 279 ALA A O 1
ATOM 2223 N N . GLY A 1 280 ? 14.767 -1.691 13.408 1.00 92.94 280 GLY A N 1
ATOM 2224 C CA . GLY A 1 280 ? 14.877 -2.695 14.456 1.00 92.94 280 GLY A CA 1
ATOM 2225 C C . GLY A 1 280 ? 13.981 -3.915 14.246 1.00 92.94 280 GLY A C 1
ATOM 2226 O O . GLY A 1 280 ? 13.238 -4.050 13.273 1.00 92.94 280 GLY A O 1
ATOM 2227 N N . GLN A 1 281 ? 14.071 -4.852 15.191 1.00 92.81 281 GLN A N 1
ATOM 2228 C CA . GLN A 1 281 ? 13.473 -6.183 15.059 1.00 92.81 281 GLN A CA 1
ATOM 2229 C C . GLN A 1 281 ? 11.947 -6.150 14.889 1.00 92.81 281 GLN A C 1
ATOM 2231 O O . GLN A 1 281 ? 11.399 -6.952 14.131 1.00 92.81 281 GLN A O 1
ATOM 2236 N N . GLU A 1 282 ? 11.261 -5.228 15.565 1.00 92.50 282 GLU A N 1
ATOM 2237 C CA . GLU A 1 282 ? 9.802 -5.121 15.482 1.00 92.50 282 GLU A CA 1
ATOM 2238 C C . GLU A 1 282 ? 9.334 -4.642 14.104 1.00 92.50 282 GLU A C 1
ATOM 2240 O O . GLU A 1 282 ? 8.368 -5.186 13.572 1.00 92.50 282 GLU A O 1
ATOM 2245 N N . ALA A 1 283 ? 10.061 -3.721 13.462 1.00 93.06 283 ALA A N 1
ATOM 2246 C CA . ALA A 1 283 ? 9.767 -3.291 12.096 1.00 93.06 283 ALA A CA 1
ATOM 2247 C C . ALA A 1 283 ? 9.953 -4.434 11.086 1.00 93.06 283 ALA A C 1
ATOM 2249 O O . ALA A 1 283 ? 9.116 -4.633 10.205 1.00 93.06 283 ALA A O 1
ATOM 2250 N N . LEU A 1 284 ? 11.005 -5.244 11.252 1.00 92.31 284 LEU A N 1
ATOM 2251 C CA . LEU A 1 284 ? 11.247 -6.413 10.405 1.00 92.31 284 LEU A CA 1
ATOM 2252 C C . LEU A 1 284 ? 10.156 -7.486 10.567 1.00 92.31 284 LEU A C 1
ATOM 2254 O O . LEU A 1 284 ? 9.658 -8.017 9.572 1.00 92.31 284 LEU A O 1
ATOM 2258 N N . LYS A 1 285 ? 9.741 -7.784 11.807 1.00 92.75 285 LYS A N 1
ATOM 2259 C CA . LYS A 1 285 ? 8.610 -8.691 12.080 1.00 92.75 285 LYS A CA 1
ATOM 2260 C C . LYS A 1 285 ? 7.313 -8.164 11.467 1.00 92.75 285 LYS A C 1
ATOM 2262 O O . LYS A 1 285 ? 6.557 -8.931 10.874 1.00 92.75 285 LYS A O 1
ATOM 2267 N N . ASP A 1 286 ? 7.065 -6.862 11.594 1.00 94.00 286 ASP A N 1
ATOM 2268 C CA . ASP A 1 286 ? 5.881 -6.207 11.049 1.00 94.00 286 ASP A CA 1
ATOM 2269 C C . ASP A 1 286 ? 5.837 -6.270 9.518 1.00 94.00 286 ASP A C 1
ATOM 2271 O O . ASP A 1 286 ? 4.800 -6.606 8.946 1.00 94.00 286 ASP A O 1
ATOM 2275 N N . 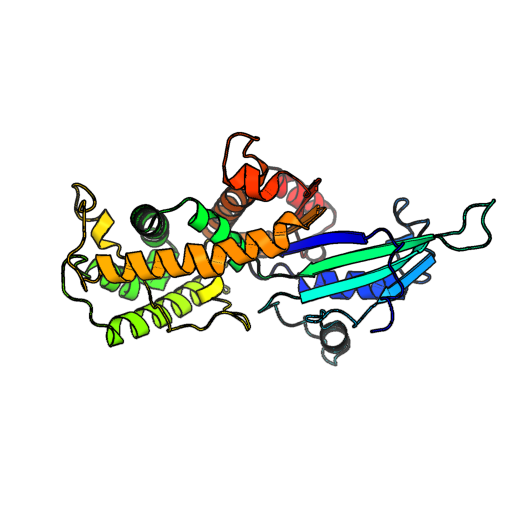MET A 1 287 ? 6.975 -6.028 8.861 1.00 92.81 287 MET A N 1
ATOM 2276 C CA . MET A 1 287 ? 7.135 -6.155 7.413 1.00 92.81 287 MET A CA 1
ATOM 2277 C C . MET A 1 287 ? 6.901 -7.585 6.932 1.00 92.81 287 MET A C 1
ATOM 2279 O O . MET A 1 287 ? 6.169 -7.785 5.964 1.00 92.81 287 MET A O 1
ATOM 2283 N N . ARG A 1 288 ? 7.470 -8.583 7.620 1.00 92.12 288 ARG A N 1
ATOM 2284 C CA . ARG A 1 288 ? 7.237 -9.998 7.302 1.00 92.12 288 ARG A CA 1
ATOM 2285 C C . ARG A 1 288 ? 5.750 -10.339 7.382 1.00 92.12 288 ARG A C 1
ATOM 2287 O O . ARG A 1 288 ? 5.199 -10.886 6.433 1.00 92.12 288 ARG A O 1
ATOM 2294 N N . ALA A 1 289 ? 5.089 -9.951 8.472 1.00 92.00 289 ALA A N 1
ATOM 2295 C CA . ALA A 1 289 ? 3.660 -10.188 8.649 1.00 92.00 289 ALA A CA 1
ATOM 2296 C C . ALA A 1 289 ? 2.808 -9.462 7.589 1.00 92.00 289 ALA A C 1
ATOM 2298 O O . ALA A 1 289 ? 1.811 -10.011 7.114 1.00 92.00 289 ALA A O 1
ATOM 2299 N N . ALA A 1 290 ? 3.193 -8.243 7.191 1.00 91.88 290 ALA A N 1
ATOM 2300 C CA . ALA A 1 290 ? 2.545 -7.523 6.097 1.00 91.88 290 ALA A CA 1
ATOM 2301 C C . ALA A 1 290 ? 2.683 -8.273 4.765 1.00 91.88 290 ALA A C 1
ATOM 2303 O O . ALA A 1 290 ? 1.690 -8.486 4.069 1.00 91.88 290 ALA A O 1
ATOM 2304 N N . LEU A 1 291 ? 3.898 -8.723 4.439 1.00 89.81 291 LEU A N 1
ATOM 2305 C CA . LEU A 1 291 ? 4.180 -9.478 3.223 1.00 89.81 291 LEU A CA 1
ATOM 2306 C C . LEU A 1 291 ? 3.412 -10.806 3.191 1.00 89.81 291 LEU A C 1
ATOM 2308 O O . LEU A 1 291 ? 2.791 -11.110 2.177 1.00 89.81 291 LEU A O 1
ATOM 2312 N N . ASP A 1 292 ? 3.379 -11.554 4.296 1.00 88.81 292 ASP A N 1
ATOM 2313 C CA . ASP A 1 292 ? 2.605 -12.797 4.410 1.00 88.81 292 ASP A CA 1
ATOM 2314 C C . ASP A 1 292 ? 1.117 -12.568 4.117 1.00 88.81 292 ASP A C 1
ATOM 2316 O O . ASP A 1 292 ? 0.495 -13.333 3.374 1.00 88.81 292 ASP A O 1
ATOM 2320 N N . SER A 1 293 ? 0.564 -11.476 4.647 1.00 85.56 293 SER A N 1
ATOM 2321 C CA . SER A 1 293 ? -0.842 -11.104 4.466 1.00 85.56 293 SER A CA 1
ATOM 2322 C C . SER A 1 293 ? -1.151 -10.730 3.010 1.00 85.56 293 SER A C 1
ATOM 2324 O O . SER A 1 293 ? -2.158 -11.153 2.447 1.00 85.56 293 SER A O 1
ATOM 2326 N N . VAL A 1 294 ? -0.244 -9.995 2.364 1.00 84.62 294 VAL A N 1
ATOM 2327 C CA . VAL A 1 294 ? -0.346 -9.597 0.952 1.00 84.62 294 VAL A CA 1
ATOM 2328 C C . VAL A 1 294 ? -0.143 -10.773 -0.004 1.00 84.62 294 VAL A C 1
ATOM 2330 O O . VAL A 1 294 ? -0.750 -10.818 -1.075 1.00 84.62 294 VAL A O 1
ATOM 2333 N N . LEU A 1 295 ? 0.716 -11.728 0.355 1.00 83.50 295 LEU A N 1
ATOM 2334 C CA . LEU A 1 295 ? 0.989 -12.906 -0.462 1.00 83.50 295 LEU A CA 1
ATOM 2335 C C . LEU A 1 295 ? -0.100 -13.976 -0.332 1.00 83.50 295 LEU A C 1
ATOM 2337 O O . LEU A 1 295 ? -0.241 -14.813 -1.227 1.00 83.50 295 LEU A O 1
ATOM 2341 N N . GLN A 1 296 ? -0.889 -13.949 0.746 1.00 78.44 296 GLN A N 1
ATOM 2342 C CA . GLN A 1 296 ? -1.937 -14.929 1.028 1.00 78.44 296 GLN A CA 1
ATOM 2343 C C . GLN A 1 296 ? -2.877 -15.167 -0.171 1.00 78.44 296 GLN A C 1
ATOM 2345 O O . GLN A 1 296 ? -3.092 -16.329 -0.529 1.00 78.44 296 GLN A O 1
ATOM 2350 N N . PRO A 1 297 ? -3.348 -14.133 -0.897 1.00 73.00 297 PRO A N 1
ATOM 2351 C CA . PRO A 1 297 ? -4.264 -14.328 -2.019 1.00 73.00 297 PRO A CA 1
ATOM 2352 C C . PRO A 1 297 ? -3.652 -14.969 -3.256 1.00 73.00 297 PRO A C 1
ATOM 2354 O O . PRO A 1 297 ? -4.379 -15.554 -4.055 1.00 73.00 297 PRO A O 1
ATOM 2357 N N . PHE A 1 298 ? -2.324 -14.935 -3.378 1.00 71.00 298 PHE A N 1
ATOM 2358 C CA . PHE A 1 298 ? -1.588 -15.667 -4.409 1.00 71.00 298 PHE A CA 1
ATOM 2359 C C . PHE A 1 298 ? -1.359 -17.137 -4.039 1.00 71.00 298 PHE A C 1
ATOM 2361 O O . PHE A 1 298 ? -1.089 -17.954 -4.917 1.00 71.00 298 PHE A O 1
ATOM 2368 N N . ARG A 1 299 ? -1.459 -17.482 -2.748 1.00 68.19 299 ARG A N 1
ATOM 2369 C CA . ARG A 1 299 ? -1.356 -18.861 -2.241 1.00 68.19 299 ARG A CA 1
ATOM 2370 C C . ARG A 1 299 ? -2.708 -19.563 -2.229 1.00 68.19 299 ARG A C 1
ATOM 2372 O O . ARG A 1 299 ? -2.755 -20.789 -2.317 1.00 68.19 299 ARG A O 1
ATOM 2379 N N . TYR A 1 300 ? -3.798 -18.806 -2.108 1.00 62.72 300 TYR A N 1
ATOM 2380 C CA . TYR A 1 300 ? -5.138 -19.366 -2.129 1.00 62.72 300 TYR A CA 1
ATOM 2381 C C . TYR A 1 300 ? -5.418 -20.089 -3.449 1.00 62.72 300 TYR A C 1
ATOM 2383 O O . TYR A 1 300 ? -5.312 -19.528 -4.540 1.00 62.72 300 TYR A O 1
ATOM 2391 N N . GLY A 1 301 ? -5.802 -21.360 -3.327 1.00 58.03 301 GLY A N 1
ATOM 2392 C CA . GLY A 1 301 ? -6.231 -22.176 -4.451 1.00 58.03 301 GLY A CA 1
ATOM 2393 C C . GLY A 1 301 ? -7.547 -21.692 -5.062 1.00 58.03 301 GLY A C 1
ATOM 2394 O O . GLY A 1 301 ? -8.158 -20.701 -4.657 1.00 58.03 301 GLY A O 1
ATOM 2395 N N . GLN A 1 302 ? -8.016 -22.448 -6.048 1.00 57.31 302 GLN A N 1
ATOM 2396 C CA . GLN A 1 302 ? -9.224 -22.144 -6.806 1.00 57.31 302 GLN A CA 1
ATOM 2397 C C . GLN A 1 302 ? -10.512 -22.050 -5.962 1.00 57.31 302 GLN A C 1
ATOM 2399 O O . GLN A 1 302 ? -11.480 -21.449 -6.432 1.00 57.31 302 GLN A O 1
ATOM 2404 N N . ASP A 1 303 ? -10.526 -22.596 -4.749 1.00 60.84 303 ASP A N 1
ATOM 2405 C CA . ASP A 1 303 ? -11.725 -22.691 -3.911 1.00 60.84 303 ASP A CA 1
ATOM 2406 C C . ASP A 1 303 ? -11.951 -21.458 -3.021 1.00 60.84 303 ASP A C 1
ATOM 2408 O O . ASP A 1 303 ? -13.069 -21.228 -2.559 1.00 60.84 303 ASP A O 1
ATOM 2412 N N . HIS A 1 304 ? -10.938 -20.602 -2.834 1.00 70.50 304 HIS A N 1
ATOM 2413 C CA . HIS A 1 304 ? -11.108 -19.351 -2.093 1.00 70.50 304 HIS A CA 1
ATOM 2414 C C . HIS A 1 304 ? -11.655 -18.239 -2.993 1.00 70.50 304 HIS A C 1
ATOM 2416 O O . HIS A 1 304 ? -11.288 -18.099 -4.163 1.00 70.50 304 HIS A O 1
ATOM 2422 N N . TRP A 1 305 ? -12.519 -17.386 -2.448 1.00 71.44 305 TRP A N 1
ATOM 2423 C CA . TRP A 1 305 ? -13.124 -16.304 -3.218 1.00 71.44 305 TRP A CA 1
ATOM 2424 C C . TRP A 1 305 ? -12.122 -15.190 -3.567 1.00 71.44 305 TRP A C 1
ATOM 2426 O O . TRP A 1 305 ? -12.181 -14.689 -4.689 1.00 71.44 305 TRP A O 1
ATOM 2436 N N . LEU A 1 306 ? -11.143 -14.878 -2.703 1.00 70.56 306 LEU A N 1
ATOM 2437 C CA . LEU A 1 306 ? -10.019 -14.022 -3.110 1.00 70.56 306 LEU A CA 1
ATOM 2438 C C . LEU A 1 306 ? -9.231 -14.675 -4.246 1.00 70.56 306 LEU A C 1
ATOM 2440 O O . LEU A 1 306 ? -8.906 -14.007 -5.217 1.00 70.56 306 LEU A O 1
ATOM 2444 N N . GLY A 1 307 ? -9.045 -15.998 -4.219 1.00 67.31 307 GLY A N 1
ATOM 2445 C CA . GLY A 1 307 ? -8.479 -16.735 -5.351 1.00 67.31 307 GLY A CA 1
ATOM 2446 C C . GLY A 1 307 ? -9.259 -16.500 -6.654 1.00 67.31 307 GLY A C 1
ATOM 2447 O O . GLY A 1 307 ? -8.658 -16.383 -7.721 1.00 67.31 307 GLY A O 1
ATOM 2448 N N . ARG A 1 308 ? -10.592 -16.323 -6.596 1.00 69.62 308 ARG A N 1
ATOM 2449 C CA . ARG A 1 308 ? -11.418 -15.952 -7.765 1.00 69.62 308 ARG A CA 1
ATOM 2450 C C . ARG A 1 308 ? -11.136 -14.543 -8.292 1.00 69.62 308 ARG A C 1
ATOM 2452 O O . ARG A 1 308 ? -11.208 -14.355 -9.505 1.00 69.62 308 ARG A O 1
ATOM 2459 N N . LEU A 1 309 ? -10.766 -13.600 -7.428 1.00 68.31 309 LEU A N 1
ATOM 2460 C CA . LEU A 1 309 ? -10.352 -12.250 -7.821 1.00 68.31 309 LEU A CA 1
ATOM 2461 C C . LEU A 1 309 ? -9.039 -12.263 -8.628 1.00 68.31 309 LEU A C 1
ATOM 2463 O O . LEU A 1 309 ? -8.874 -11.473 -9.555 1.00 68.31 309 LEU A O 1
ATOM 2467 N N . PHE A 1 310 ? -8.145 -13.218 -8.342 1.00 66.31 310 PHE A N 1
ATOM 2468 C CA . PHE A 1 310 ? -6.832 -13.365 -8.991 1.00 66.31 310 PHE A CA 1
ATOM 2469 C C . PHE A 1 310 ? -6.772 -14.455 -10.084 1.00 66.31 310 PHE A C 1
ATOM 2471 O O . PHE A 1 310 ? -5.783 -14.551 -10.814 1.00 66.31 310 PHE A O 1
ATOM 2478 N N . ARG A 1 311 ? -7.839 -15.251 -10.255 1.00 55.03 311 ARG A N 1
ATOM 2479 C CA . ARG A 1 311 ? -7.881 -16.536 -10.994 1.00 55.03 311 ARG A CA 1
ATOM 2480 C C . ARG A 1 311 ? -7.449 -16.517 -12.464 1.00 55.03 311 ARG A C 1
ATOM 2482 O O . ARG A 1 311 ? -7.301 -17.596 -13.036 1.00 55.03 311 ARG A O 1
ATOM 2489 N N . ARG A 1 312 ? -7.316 -15.360 -13.127 1.00 53.69 312 ARG A N 1
ATOM 2490 C CA . ARG A 1 312 ? -7.134 -15.328 -14.591 1.00 53.69 312 ARG A CA 1
ATOM 2491 C C . ARG A 1 312 ? -5.873 -14.688 -15.159 1.00 53.69 312 ARG A C 1
ATOM 2493 O O . ARG A 1 312 ? -5.676 -14.905 -16.354 1.00 53.69 312 ARG A O 1
ATOM 2500 N N . ARG A 1 313 ? -5.016 -13.960 -14.425 1.00 57.91 313 ARG A N 1
ATOM 2501 C CA . ARG A 1 313 ? -3.918 -13.238 -15.115 1.00 57.91 313 ARG A CA 1
ATOM 2502 C C . ARG A 1 313 ? -2.554 -13.114 -14.435 1.00 57.91 313 ARG A C 1
ATOM 2504 O O . ARG A 1 313 ? -1.583 -13.133 -15.187 1.00 57.91 313 ARG A O 1
ATOM 2511 N N . ILE A 1 314 ? -2.408 -13.082 -13.106 1.00 66.62 314 ILE A N 1
ATOM 2512 C CA . ILE A 1 314 ? -1.059 -12.921 -12.526 1.00 66.62 314 ILE A CA 1
ATOM 2513 C C . ILE A 1 314 ? -0.309 -14.254 -12.602 1.00 66.62 314 ILE A C 1
ATOM 2515 O O . ILE A 1 314 ? -0.497 -15.151 -11.788 1.00 66.62 314 ILE A O 1
ATOM 2519 N N . ARG A 1 315 ? 0.540 -14.396 -13.622 1.00 70.38 315 ARG A N 1
ATOM 2520 C CA . ARG A 1 315 ? 1.335 -15.608 -13.867 1.00 70.38 315 ARG A CA 1
ATOM 2521 C C . ARG A 1 315 ? 2.568 -15.689 -12.982 1.00 70.38 315 ARG A C 1
ATOM 2523 O O . ARG A 1 315 ? 3.138 -16.767 -12.841 1.00 70.38 315 ARG A O 1
ATOM 2530 N N . ARG A 1 316 ? 3.052 -14.540 -12.508 1.00 84.06 316 ARG A N 1
ATOM 2531 C CA . ARG A 1 316 ? 4.328 -14.409 -11.802 1.00 84.06 316 ARG A CA 1
ATOM 2532 C C . ARG A 1 316 ? 4.238 -13.299 -10.767 1.00 84.06 316 ARG A C 1
ATOM 2534 O O . ARG A 1 316 ? 3.782 -12.203 -11.087 1.00 84.06 316 ARG A O 1
ATOM 2541 N N . VAL A 1 317 ? 4.722 -13.587 -9.569 1.00 87.56 317 VAL A N 1
ATOM 2542 C CA . VAL A 1 317 ? 4.958 -12.602 -8.514 1.00 87.56 317 VAL A CA 1
ATOM 2543 C C . VAL A 1 317 ? 6.455 -12.589 -8.242 1.00 87.56 317 VAL A C 1
ATOM 2545 O O . VAL A 1 317 ? 7.064 -13.650 -8.126 1.00 87.56 317 VAL A O 1
ATOM 2548 N N . ALA A 1 318 ? 7.045 -11.402 -8.184 1.00 91.75 318 ALA A N 1
ATOM 2549 C CA . ALA A 1 318 ? 8.427 -11.193 -7.785 1.00 91.75 318 ALA A CA 1
ATOM 2550 C C . ALA A 1 318 ? 8.447 -10.301 -6.545 1.00 91.75 318 ALA A C 1
ATOM 2552 O O . ALA A 1 318 ? 7.886 -9.206 -6.566 1.00 91.75 318 ALA A O 1
ATOM 2553 N N . VAL A 1 319 ? 9.092 -10.767 -5.480 1.00 92.06 319 VAL A N 1
ATOM 2554 C CA . VAL A 1 319 ? 9.421 -9.935 -4.320 1.00 92.06 319 VAL A CA 1
ATOM 2555 C C . VAL A 1 319 ? 10.874 -9.503 -4.482 1.00 92.06 319 VAL A C 1
ATOM 2557 O O . VAL A 1 319 ? 11.730 -10.337 -4.774 1.00 92.06 319 VAL A O 1
ATOM 2560 N N . CYS A 1 320 ? 11.152 -8.207 -4.368 1.00 93.50 320 CYS A N 1
ATOM 2561 C CA . CYS A 1 320 ? 12.473 -7.651 -4.651 1.00 93.50 320 CYS A CA 1
ATOM 2562 C C . CYS A 1 320 ? 12.948 -6.764 -3.501 1.00 93.50 320 CYS A C 1
ATOM 2564 O O . CYS A 1 320 ? 12.334 -5.735 -3.213 1.00 93.50 320 CYS A O 1
ATOM 2566 N N . ALA A 1 321 ? 14.078 -7.131 -2.893 1.00 92.44 321 ALA A N 1
ATOM 2567 C CA . ALA A 1 321 ? 14.809 -6.239 -2.004 1.00 92.44 321 ALA A CA 1
ATOM 2568 C C . ALA A 1 321 ? 15.386 -5.066 -2.806 1.00 92.44 321 ALA A C 1
ATOM 2570 O O . ALA A 1 321 ? 15.960 -5.252 -3.881 1.00 92.44 321 ALA A O 1
ATOM 2571 N N . THR A 1 322 ? 15.213 -3.856 -2.288 1.00 92.31 322 THR A N 1
ATOM 2572 C CA . THR A 1 322 ? 15.667 -2.615 -2.928 1.00 92.31 322 THR A CA 1
ATOM 2573 C C . THR A 1 322 ? 16.839 -1.992 -2.176 1.00 92.31 322 THR A C 1
ATOM 2575 O O . THR A 1 322 ? 17.199 -2.457 -1.097 1.00 92.31 322 THR A O 1
ATOM 2578 N N . LYS A 1 323 ? 17.456 -0.957 -2.768 1.00 90.00 323 LYS A N 1
ATOM 2579 C CA . LYS A 1 323 ? 18.570 -0.192 -2.170 1.00 90.00 323 LYS A CA 1
ATOM 2580 C C . LYS A 1 323 ? 19.810 -1.048 -1.858 1.00 90.00 323 LYS A C 1
ATOM 2582 O O . LYS A 1 323 ? 20.595 -0.739 -0.968 1.00 90.00 323 LYS A O 1
ATOM 2587 N N . ILE A 1 324 ? 19.992 -2.150 -2.591 1.00 90.56 324 ILE A N 1
ATOM 2588 C CA . ILE A 1 324 ? 21.102 -3.097 -2.391 1.00 90.56 324 ILE A CA 1
ATOM 2589 C C . ILE A 1 324 ? 22.473 -2.504 -2.745 1.00 90.56 324 ILE A C 1
ATOM 2591 O O . ILE A 1 324 ? 23.499 -3.065 -2.375 1.00 90.56 324 ILE A O 1
ATOM 2595 N N . ASP A 1 325 ? 22.501 -1.370 -3.443 1.00 90.19 325 ASP A N 1
ATOM 2596 C CA . ASP A 1 325 ? 23.696 -0.568 -3.708 1.00 90.19 325 ASP A CA 1
ATOM 2597 C C . ASP A 1 325 ? 24.299 0.043 -2.432 1.00 90.19 325 ASP A C 1
ATOM 2599 O O . ASP A 1 325 ? 25.476 0.391 -2.420 1.00 90.19 325 ASP A O 1
ATOM 2603 N N . HIS A 1 326 ? 23.537 0.090 -1.335 1.00 90.44 326 HIS A N 1
ATOM 2604 C CA . HIS A 1 326 ? 24.048 0.448 -0.010 1.00 90.44 326 HIS A CA 1
ATOM 2605 C C . HIS A 1 326 ? 24.858 -0.684 0.650 1.00 90.44 326 HIS A C 1
ATOM 2607 O O . HIS A 1 326 ? 25.435 -0.483 1.718 1.00 90.44 326 HIS A O 1
ATOM 2613 N N . LEU A 1 327 ? 24.881 -1.880 0.051 1.00 90.81 327 LEU A N 1
ATOM 2614 C CA . LEU A 1 327 ? 25.594 -3.048 0.557 1.00 90.81 327 LEU A CA 1
ATOM 2615 C C . LEU A 1 327 ? 26.797 -3.397 -0.314 1.00 90.81 327 LEU A C 1
ATOM 2617 O O . LEU A 1 327 ? 26.781 -3.249 -1.539 1.00 90.81 327 LEU A O 1
ATOM 2621 N N . LEU A 1 328 ? 27.811 -3.978 0.327 1.00 92.50 328 LEU A N 1
ATOM 2622 C CA . LEU A 1 328 ? 28.905 -4.636 -0.375 1.00 92.50 328 LEU A CA 1
ATOM 2623 C C . LEU A 1 328 ? 28.378 -5.856 -1.159 1.00 92.50 328 LEU A C 1
ATOM 2625 O O . LEU A 1 328 ? 27.432 -6.509 -0.709 1.00 92.50 328 LEU A O 1
ATOM 2629 N N . PRO A 1 329 ? 28.997 -6.232 -2.297 1.00 88.25 329 PRO A N 1
ATOM 2630 C CA . PRO A 1 329 ? 28.536 -7.359 -3.120 1.00 88.25 329 PRO A CA 1
ATOM 2631 C C . PRO A 1 329 ? 28.375 -8.692 -2.369 1.00 88.25 329 PRO A C 1
ATOM 2633 O O . PRO A 1 329 ? 27.513 -9.503 -2.707 1.00 88.25 329 PRO A O 1
ATOM 2636 N N . GLU A 1 330 ? 29.191 -8.936 -1.343 1.00 87.81 330 GLU A N 1
ATOM 2637 C CA . GLU A 1 330 ? 29.099 -10.128 -0.492 1.00 87.81 330 GLU A CA 1
ATOM 2638 C C . GLU A 1 330 ? 27.852 -10.138 0.406 1.00 87.81 330 GLU A C 1
ATOM 2640 O O . GLU A 1 330 ? 27.225 -11.187 0.578 1.00 87.81 330 GLU A O 1
ATOM 2645 N N . ASP A 1 331 ? 27.433 -8.972 0.898 1.00 90.12 331 ASP A N 1
ATOM 2646 C CA . ASP A 1 331 ? 26.242 -8.822 1.734 1.00 90.12 331 ASP A CA 1
ATOM 2647 C C . ASP A 1 331 ? 24.951 -8.810 0.909 1.00 90.12 331 ASP A C 1
ATOM 2649 O O . ASP A 1 331 ? 23.899 -9.203 1.411 1.00 90.12 331 ASP A O 1
ATOM 2653 N N . GLN A 1 332 ? 25.014 -8.472 -0.384 1.00 90.44 332 GLN A N 1
ATOM 2654 C CA . GLN A 1 332 ? 23.858 -8.580 -1.285 1.00 90.44 332 GLN A CA 1
ATOM 2655 C C . GLN A 1 332 ? 23.324 -10.022 -1.364 1.00 90.44 332 GLN A C 1
ATOM 2657 O O . GLN A 1 332 ? 22.112 -10.235 -1.364 1.00 90.44 332 GLN A O 1
ATOM 2662 N N . LYS A 1 333 ? 24.207 -11.033 -1.343 1.00 87.75 333 LYS A N 1
ATOM 2663 C CA . LYS A 1 333 ? 23.796 -12.451 -1.294 1.00 87.75 333 LYS A CA 1
ATOM 2664 C C . LYS A 1 333 ? 23.130 -12.825 0.031 1.00 87.75 333 LYS A C 1
ATOM 2666 O O . LYS A 1 333 ? 22.194 -13.626 0.051 1.00 87.75 333 LYS A O 1
ATOM 2671 N N . ARG A 1 334 ? 23.594 -12.246 1.143 1.00 89.88 334 ARG A N 1
ATOM 2672 C CA . ARG A 1 334 ? 22.989 -12.449 2.469 1.00 89.88 334 ARG A CA 1
ATOM 2673 C C . ARG A 1 334 ? 21.608 -11.807 2.539 1.00 89.88 334 ARG A C 1
ATOM 2675 O O . ARG A 1 334 ? 20.680 -12.434 3.034 1.00 89.88 334 ARG A O 1
ATOM 2682 N N . MET A 1 335 ? 21.461 -10.612 1.968 1.00 88.81 335 MET A N 1
ATOM 2683 C CA . MET A 1 335 ? 20.174 -9.930 1.836 1.00 88.81 335 MET A CA 1
ATOM 2684 C C . MET A 1 335 ? 19.180 -10.752 1.010 1.00 88.81 335 MET A C 1
ATOM 2686 O O . MET A 1 335 ? 18.025 -10.895 1.399 1.00 88.81 335 MET A O 1
ATOM 2690 N N . GLN A 1 336 ? 19.631 -11.352 -0.095 1.00 88.62 336 GLN A N 1
ATOM 2691 C CA . GLN A 1 336 ? 18.797 -12.272 -0.865 1.00 88.62 336 GLN A CA 1
ATOM 2692 C C . GLN A 1 336 ? 18.369 -13.490 -0.031 1.00 88.62 336 GLN A C 1
ATOM 2694 O O . GLN A 1 336 ? 17.197 -13.846 -0.035 1.00 88.62 336 GLN A O 1
ATOM 2699 N N . SER A 1 337 ? 19.292 -14.091 0.726 1.00 88.94 337 SER A N 1
ATOM 2700 C CA . SER A 1 337 ? 18.973 -15.242 1.586 1.00 88.94 337 SER A CA 1
ATOM 2701 C C . SER A 1 337 ? 17.954 -14.884 2.677 1.00 88.94 337 SER A C 1
ATOM 2703 O O . SER A 1 337 ? 17.077 -15.684 2.977 1.00 88.94 337 SER A O 1
ATOM 2705 N N . LEU A 1 338 ? 18.042 -13.672 3.239 1.00 87.81 338 LEU A N 1
ATOM 2706 C CA . LEU A 1 338 ? 17.073 -13.143 4.206 1.00 87.81 338 LEU A CA 1
ATOM 2707 C C . LEU A 1 338 ? 15.690 -12.918 3.581 1.00 87.81 338 LEU A C 1
ATOM 2709 O O . LEU A 1 338 ? 14.677 -13.125 4.235 1.00 87.81 338 LEU A O 1
ATOM 2713 N N . LEU A 1 339 ? 15.641 -12.480 2.323 1.00 87.50 339 LEU A N 1
ATOM 2714 C CA . LEU A 1 339 ? 14.388 -12.320 1.589 1.00 87.50 339 LEU A CA 1
ATOM 2715 C C . LEU A 1 339 ? 13.707 -13.667 1.289 1.00 87.50 339 LEU A C 1
ATOM 2717 O O . LEU A 1 339 ? 12.483 -13.737 1.234 1.00 87.50 339 LEU A O 1
ATOM 2721 N N . GLU A 1 340 ? 14.491 -14.719 1.058 1.00 86.38 340 GLU A N 1
ATOM 2722 C CA . GLU A 1 340 ? 13.989 -16.060 0.735 1.00 86.38 340 GLU A CA 1
ATOM 2723 C C . GLU A 1 340 ? 13.557 -16.871 1.975 1.00 86.38 340 GLU A C 1
ATOM 2725 O O . GLU A 1 340 ? 12.831 -17.858 1.824 1.00 86.38 340 GLU A O 1
ATOM 2730 N N . SER A 1 341 ? 13.986 -16.470 3.179 1.00 80.62 341 SER A N 1
ATOM 2731 C CA . SER A 1 341 ? 13.654 -17.110 4.469 1.00 80.62 341 SER A CA 1
ATOM 2732 C C . SER A 1 341 ? 12.338 -16.626 5.076 1.00 80.62 341 SER A C 1
ATOM 2734 O O . SER A 1 341 ? 11.622 -17.442 5.712 1.00 80.62 341 SER A O 1
#

Radius of gyration: 22.49 Å; chains: 1; bounding box: 58×43×71 Å

Secondary structure (DSSP, 8-state):
-PPPTTTTSEEEEEEEEESSS--HHHHHHHHHHHHHTTTTSGGGGSTTTTTEEEEEEE--STTB--HHHHHHHHHSSS--PPPPP-S-EEEEEEEEEPPPTT-SSPEEEEEEEEE--HHHHHTTGGGT--HHHHHHHHHHHHTSTTHHHHHHHHHHHHHH--TTSBP-HHHHHHHHHHHHHHHHHHHSTTT-----SSHHHH--TTT--TTSS-----THHHHSSS---SSPPTTBHHHHHHHHHHHHIIIIIHHHHHHHGGG-SEEEEEE-HHHHHHH-HHHHHHHHHHHHHHHHHHH--TTSHHHHHHTTT--EEEEEE--GGGS-HHHHHHHHHHHH-

pLDDT: mean 86.79, std 12.3, range [24.61, 97.94]

Sequence (341 aa):
MSPLPFANAKTTRIGITGLSQAGKSTLITSIINHLENARRGSLIQQAVLSDVTHGLWRRDAPHAFDYDAGLQALTHRPPYWPASTTDWSIARIELTMARSWYSPKPRKRIIELFDYPGEWLMDLCLLDWDFAHFCQALWGWCSQSPRLELGSALIQELSAIDPMAPVDRVYLSQLQQRWADFLADCRLPPHQLSRNLPGRFLLSGTDYKPGDKPFVPLFSINLAGGSVPGSFPAQSWGAVCADHYKAYRDHEARPFFERHFQNLDAQVILIDLLGAMTAGQEALKDMRAALDSVLQPFRYGQDHWLGRLFRRRIRRVAVCATKIDHLLPEDQKRMQSLLES